Protein AF-0000000071589002 (afdb_homodimer)

Foldseek 3Di:
DVVQCVVQVVLVHDDDPVLSVLLVVLPDPVQQWHFLVRSVVVCVVVPHDDDSVNSVVSQVSCCVSQQWPWDQDPPRTIIIHGRDPDDWAWEAAPLQGDIDTDDDVVVVVVVQVVCVVVPHGDDDDYDYHYDHQPVNCVNPDVCSPPD/DVVQCVVQVVLVHDDDPVLSVLLVVLPDPVQQWHALVRSVVVCVVVPHDDDSVNSVVSQVSCCVSQQWPWDQDPPRTIIIHGRDPDDWAWEAAPLQGDIDTDDDVVVVVVVQVVCVVVPHGDDDDYDYHYDHQPVNCVNPDVCSPPD

InterPro domains:
  IPR002481 Ferric-uptake regulator [PF01475] (10-130)
  IPR002481 Ferric-uptake regulator [PTHR33202] (2-139)
  IPR002481 Ferric-uptake regulator [cd07153] (18-133)
  IPR036388 Winged helix-like DNA-binding domain superfamily [G3DSA:1.10.10.10] (1-83)
  IPR036390 Winged helix DNA-binding domain superfamily [SSF46785] (5-133)
  IPR043135 Ferric-uptake regulator, C-terminal domain [G3DSA:3.30.1490.190] (85-137)

Sequence (294 aa):
MSDNNQALKKAGLKVTLPRLKILEVLQEPECQHISAEDLYKKLIDIGEEIGLATVYRVLNQFDDAGIVTRHHFEGGKSVFELATQHHHDHLVCLDCGKVIEFSDETIEQRQKQVAEKYNVRLTNHSLYLYGHCITGDCADNDDAHNAMSDNNQALKKAGLKVTLPRLKILEVLQEPECQHISAEDLYKKLIDIGEEIGLATVYRVLNQFDDAGIVTRHHFEGGKSVFELATQHHHDHLVCLDCGKVIEFSDETIEQRQKQVAEKYNVRLTNHSLYLYGHCITGDCADNDDAHNA

GO terms:
  GO:0045892 negative regulation of DNA-templated transcription (P, EXP)

pLDDT: mean 93.92, std 6.07, range [55.62, 98.56]

Organism: Aliivibrio fischeri (strain ATCC 700601 / ES114) (NCBI:txid312309)

Structure (mmCIF, N/CA/C/O backbone):
data_AF-0000000071589002-model_v1
#
loop_
_entity.id
_entity.type
_entity.pdbx_description
1 polymer 'Ferric uptake regulation protein'
#
loop_
_atom_site.group_PDB
_atom_site.id
_atom_site.type_symbol
_atom_site.label_atom_id
_atom_site.label_alt_id
_atom_site.label_comp_id
_atom_site.label_asym_id
_atom_site.label_entity_id
_atom_site.label_seq_id
_atom_site.pdbx_PDB_ins_code
_atom_site.Cartn_x
_atom_site.Cartn_y
_atom_site.Cartn_z
_atom_site.occupancy
_atom_site.B_iso_or_equiv
_atom_site.auth_seq_id
_atom_site.auth_comp_id
_atom_site.auth_asym_id
_atom_site.auth_atom_id
_atom_site.pdbx_PDB_model_num
ATOM 1 N N . MET A 1 1 ? 5.137 31.047 2.676 1 55.62 1 MET A N 1
ATOM 2 C CA . MET A 1 1 ? 5.25 31.203 1.229 1 55.62 1 MET A CA 1
ATOM 3 C C . MET A 1 1 ? 6.672 30.922 0.76 1 55.62 1 MET A C 1
ATOM 5 O O . MET A 1 1 ? 6.879 30.172 -0.187 1 55.62 1 MET A O 1
ATOM 9 N N . SER A 1 2 ? 7.641 31.516 1.375 1 64.44 2 SER A N 1
ATOM 10 C CA . SER A 1 2 ? 9.031 31.391 0.958 1 64.44 2 SER A CA 1
ATOM 11 C C . SER A 1 2 ? 9.516 29.953 1.062 1 64.44 2 SER A C 1
ATOM 13 O O . SER A 1 2 ? 10.164 29.438 0.144 1 64.44 2 SER A O 1
ATOM 15 N N . ASP A 1 3 ? 9.062 29.312 1.978 1 86.19 3 ASP A N 1
ATOM 16 C CA . ASP A 1 3 ? 9.516 27.953 2.234 1 86.19 3 ASP A CA 1
ATOM 17 C C . ASP A 1 3 ? 8.906 26.969 1.233 1 86.19 3 ASP A C 1
ATOM 19 O O . ASP A 1 3 ? 9.609 26.125 0.688 1 86.19 3 ASP A O 1
ATOM 23 N N . ASN A 1 4 ? 7.738 27.344 0.79 1 90.75 4 ASN A N 1
ATOM 24 C CA . ASN A 1 4 ? 7.102 26.453 -0.181 1 90.75 4 ASN A CA 1
ATOM 25 C C . ASN A 1 4 ? 7.703 26.625 -1.573 1 90.75 4 ASN A C 1
ATOM 27 O O . ASN A 1 4 ? 7.867 25.641 -2.305 1 90.75 4 ASN A O 1
ATOM 31 N N . ASN A 1 5 ? 8.047 27.906 -1.865 1 91 5 ASN A N 1
ATOM 32 C CA . ASN A 1 5 ? 8.727 28.156 -3.131 1 91 5 ASN A CA 1
ATOM 33 C C . ASN A 1 5 ? 10.039 27.391 -3.234 1 91 5 ASN A C 1
ATOM 35 O O . ASN A 1 5 ? 10.328 26.781 -4.27 1 91 5 ASN A O 1
ATOM 39 N N . GLN A 1 6 ? 10.703 27.484 -2.221 1 90.31 6 GLN A N 1
ATOM 40 C CA . GLN A 1 6 ? 12.008 26.812 -2.189 1 90.31 6 GLN A CA 1
ATOM 41 C C . GLN A 1 6 ? 11.844 25.312 -2.297 1 90.31 6 GLN A C 1
ATOM 43 O O . GLN A 1 6 ? 12.648 24.641 -2.959 1 90.31 6 GLN A O 1
ATOM 48 N N . ALA A 1 7 ? 10.867 24.828 -1.615 1 89.5 7 ALA A N 1
ATOM 49 C CA . ALA A 1 7 ? 10.609 23.391 -1.665 1 89.5 7 ALA A CA 1
ATOM 50 C C . ALA A 1 7 ? 10.32 22.938 -3.094 1 89.5 7 ALA A C 1
ATOM 52 O O . ALA A 1 7 ? 10.836 21.906 -3.537 1 89.5 7 ALA A O 1
ATOM 53 N N . LEU A 1 8 ? 9.547 23.656 -3.826 1 94.94 8 LEU A N 1
ATOM 54 C CA . LEU A 1 8 ? 9.195 23.328 -5.203 1 94.94 8 LEU A CA 1
ATOM 55 C C . LEU A 1 8 ? 10.414 23.422 -6.113 1 94.94 8 LEU A C 1
ATOM 57 O O . LEU A 1 8 ? 10.664 22.516 -6.914 1 94.94 8 LEU A O 1
ATOM 61 N N . LYS A 1 9 ? 11.203 24.438 -5.938 1 93.62 9 LYS A N 1
ATOM 62 C CA . LYS A 1 9 ? 12.398 24.625 -6.754 1 93.62 9 LYS A CA 1
ATOM 63 C C . LYS A 1 9 ? 13.414 23.531 -6.504 1 93.62 9 LYS A C 1
ATOM 65 O O . LYS A 1 9 ? 14 22.984 -7.445 1 93.62 9 LYS A O 1
ATOM 70 N N . LYS A 1 10 ? 13.562 23.188 -5.332 1 91.62 10 LYS A N 1
ATOM 71 C CA . LYS A 1 10 ? 14.508 22.141 -4.953 1 91.62 10 LYS A CA 1
ATOM 72 C C . LYS A 1 10 ? 14.102 20.797 -5.555 1 91.62 10 LYS A C 1
ATOM 74 O O . LYS A 1 10 ? 14.961 19.984 -5.891 1 91.62 10 LYS A O 1
ATOM 79 N N . ALA A 1 11 ? 12.844 20.688 -5.703 1 92.19 11 ALA A N 1
ATOM 80 C CA . ALA A 1 11 ? 12.328 19.422 -6.238 1 92.19 11 ALA A CA 1
ATOM 81 C C . ALA A 1 11 ? 12.273 19.453 -7.762 1 92.19 11 ALA A C 1
ATOM 83 O O . ALA A 1 11 ? 11.828 18.5 -8.398 1 92.19 11 ALA A O 1
ATOM 84 N N . GLY A 1 12 ? 12.664 20.578 -8.375 1 94.25 12 GLY A N 1
ATOM 85 C CA . GLY A 1 12 ? 12.688 20.703 -9.82 1 94.25 12 GLY A CA 1
ATOM 86 C C . GLY A 1 12 ? 11.32 20.984 -10.414 1 94.25 12 GLY A C 1
ATOM 87 O O . GLY A 1 12 ? 11.07 20.688 -11.586 1 94.25 12 GLY A O 1
ATOM 88 N N . LEU A 1 13 ? 10.438 21.531 -9.609 1 96.38 13 LEU A N 1
ATOM 89 C CA . LEU A 1 13 ? 9.094 21.828 -10.078 1 96.38 13 LEU A CA 1
ATOM 90 C C . LEU A 1 13 ? 8.906 23.328 -10.266 1 96.38 13 LEU A C 1
ATOM 92 O O . LEU A 1 13 ? 9.453 24.125 -9.508 1 96.38 13 LEU A O 1
ATOM 96 N N . LYS A 1 14 ? 8.117 23.703 -11.266 1 96.12 14 LYS A N 1
ATOM 97 C CA . LYS A 1 14 ? 7.754 25.094 -11.453 1 96.12 14 LYS A CA 1
ATOM 98 C C . LYS A 1 14 ? 6.859 25.594 -10.32 1 96.12 14 LYS A C 1
ATOM 100 O O . LYS A 1 14 ? 5.988 24.859 -9.844 1 96.12 14 LYS A O 1
ATOM 105 N N . VAL A 1 15 ? 7.145 26.828 -9.992 1 96.19 15 VAL A N 1
ATOM 106 C CA . VAL A 1 15 ? 6.289 27.453 -8.984 1 96.19 15 VAL A CA 1
ATOM 107 C C . VAL A 1 15 ? 5.012 27.969 -9.648 1 96.19 15 VAL A C 1
ATOM 109 O O . VAL A 1 15 ? 5.047 28.906 -10.445 1 96.19 15 VAL A O 1
ATOM 112 N N . THR A 1 16 ? 3.883 27.328 -9.375 1 95.88 16 THR A N 1
ATOM 113 C CA . THR A 1 16 ? 2.578 27.75 -9.867 1 95.88 16 THR A CA 1
ATOM 114 C C . THR A 1 16 ? 1.594 27.922 -8.719 1 95.88 16 THR A C 1
ATOM 116 O O . THR A 1 16 ? 1.836 27.438 -7.609 1 95.88 16 THR A O 1
ATOM 119 N N . LEU A 1 17 ? 0.624 28.594 -8.977 1 94.75 17 LEU A N 1
ATOM 120 C CA . LEU A 1 17 ? -0.363 28.875 -7.938 1 94.75 17 LEU A CA 1
ATOM 121 C C . LEU A 1 17 ? -0.981 27.578 -7.414 1 94.75 17 LEU A C 1
ATOM 123 O O . LEU A 1 17 ? -1.061 27.375 -6.199 1 94.75 17 LEU A O 1
ATOM 127 N N . PRO A 1 18 ? -1.419 26.672 -8.32 1 96.38 18 PRO A N 1
ATOM 128 C CA . PRO A 1 18 ? -1.99 25.422 -7.797 1 96.38 18 PRO A CA 1
ATOM 129 C C . PRO A 1 18 ? -1.016 24.656 -6.906 1 96.38 18 PRO A C 1
ATOM 131 O O . PRO A 1 18 ? -1.406 24.141 -5.855 1 96.38 18 PRO A O 1
ATOM 134 N N . ARG A 1 19 ? 0.22 24.594 -7.297 1 97.5 19 ARG A N 1
ATOM 135 C CA . ARG A 1 19 ? 1.223 23.875 -6.512 1 97.5 19 ARG A CA 1
ATOM 136 C C . ARG A 1 19 ? 1.408 24.531 -5.145 1 97.5 19 ARG A C 1
ATOM 138 O O . ARG A 1 19 ? 1.479 23.844 -4.125 1 97.5 19 ARG A O 1
ATOM 145 N N . LEU A 1 20 ? 1.451 25.812 -5.117 1 96.56 20 LEU A N 1
ATOM 146 C CA . LEU A 1 20 ? 1.645 26.531 -3.863 1 96.56 20 LEU A CA 1
ATOM 147 C C . LEU A 1 20 ? 0.448 26.344 -2.938 1 96.56 20 LEU A C 1
ATOM 149 O O . LEU A 1 20 ? 0.616 26.094 -1.741 1 96.56 20 LEU A O 1
ATOM 153 N N . LYS A 1 21 ? -0.705 26.438 -3.465 1 96.5 21 LYS A N 1
ATOM 154 C CA . LYS A 1 21 ? -1.919 26.312 -2.664 1 96.5 21 LYS A CA 1
ATOM 155 C C . LYS A 1 21 ? -2.062 24.891 -2.098 1 96.5 21 LYS A C 1
ATOM 157 O O . LYS A 1 21 ? -2.418 24.719 -0.929 1 96.5 21 LYS A O 1
ATOM 162 N N . ILE A 1 22 ? -1.783 23.969 -2.91 1 97.25 22 ILE A N 1
ATOM 163 C CA . ILE A 1 22 ? -1.883 22.578 -2.48 1 97.25 22 ILE A CA 1
ATOM 164 C C . ILE A 1 22 ? -0.866 22.297 -1.374 1 97.25 22 ILE A C 1
ATOM 166 O O . ILE A 1 22 ? -1.198 21.703 -0.353 1 97.25 22 ILE A O 1
ATOM 170 N N . LEU A 1 23 ? 0.329 22.781 -1.572 1 96.19 23 LEU A N 1
ATOM 171 C CA . LEU A 1 23 ? 1.361 22.625 -0.554 1 96.19 23 LEU A CA 1
ATOM 172 C C . LEU A 1 23 ? 0.946 23.281 0.756 1 96.19 23 LEU A C 1
ATOM 174 O O . LEU A 1 23 ? 1.164 22.719 1.834 1 96.19 23 LEU A O 1
ATOM 178 N N . GLU A 1 24 ? 0.412 24.375 0.634 1 95.5 24 GLU A N 1
ATOM 179 C CA . GLU A 1 24 ? -0.049 25.109 1.809 1 95.5 24 GLU A CA 1
ATOM 180 C C . GLU A 1 24 ? -1.097 24.312 2.582 1 95.5 24 GLU A C 1
ATOM 182 O O . GLU A 1 24 ? -1.006 24.188 3.805 1 95.5 24 GLU A O 1
ATOM 187 N N . VAL A 1 25 ? -2.082 23.781 1.896 1 96.19 25 VAL A N 1
ATOM 188 C CA . VAL A 1 25 ? -3.152 23.016 2.537 1 96.19 25 VAL A CA 1
ATOM 189 C C . VAL A 1 25 ? -2.578 21.766 3.184 1 96.19 25 VAL A C 1
ATOM 191 O O . VAL A 1 25 ? -2.971 21.391 4.293 1 96.19 25 VAL A O 1
ATOM 194 N N . LEU A 1 26 ? -1.618 21.141 2.5 1 95.88 26 LEU A N 1
ATOM 195 C CA . LEU A 1 26 ? -1.017 19.906 2.994 1 95.88 26 LEU A CA 1
ATOM 196 C C . LEU A 1 26 ? -0.27 20.141 4.301 1 95.88 26 LEU A C 1
ATOM 198 O O . LEU A 1 26 ? 0.01 19.203 5.047 1 95.88 26 LEU A O 1
ATOM 202 N N . GLN A 1 27 ? 0.083 21.328 4.605 1 94.69 27 GLN A N 1
ATOM 203 C CA . GLN A 1 27 ? 0.849 21.656 5.801 1 94.69 27 GLN A CA 1
ATOM 204 C C . GLN A 1 27 ? -0.072 21.891 6.996 1 94.69 27 GLN A C 1
ATOM 206 O O . GLN A 1 27 ? 0.39 21.969 8.133 1 94.69 27 GLN A O 1
ATOM 211 N N . GLU A 1 28 ? -1.322 21.922 6.75 1 94.25 28 GLU A N 1
ATOM 212 C CA . GLU A 1 28 ? -2.275 22.078 7.844 1 94.25 28 GLU A CA 1
ATOM 213 C C . GLU A 1 28 ? -2.326 20.812 8.711 1 94.25 28 GLU A C 1
ATOM 215 O O . GLU A 1 28 ? -2.289 19.703 8.195 1 94.25 28 GLU A O 1
ATOM 220 N N . PRO A 1 29 ? -2.486 20.984 10.008 1 90.69 29 PRO A N 1
ATOM 221 C CA . PRO A 1 29 ? -2.471 19.844 10.922 1 90.69 29 PRO A CA 1
ATOM 222 C C . PRO A 1 29 ? -3.594 18.859 10.641 1 90.69 29 PRO A C 1
ATOM 224 O O . PRO A 1 29 ? -3.416 17.641 10.828 1 90.69 29 PRO A O 1
ATOM 227 N N . GLU A 1 30 ? -4.691 19.312 10.172 1 90.62 30 GLU A N 1
ATOM 228 C CA . GLU A 1 30 ? -5.84 18.438 9.945 1 90.62 30 GLU A CA 1
ATOM 229 C C . GLU A 1 30 ? -5.742 17.75 8.586 1 90.62 30 GLU A C 1
ATOM 231 O O . GLU A 1 30 ? -6.578 16.906 8.258 1 90.62 30 GLU A O 1
ATOM 236 N N . CYS A 1 31 ? -4.695 18.062 7.812 1 93.06 31 CYS A N 1
ATOM 237 C CA . CYS A 1 31 ? -4.566 17.531 6.461 1 93.06 31 CYS A CA 1
ATOM 238 C C . CYS A 1 31 ? -3.312 16.672 6.336 1 93.06 31 CYS A C 1
ATOM 240 O O . CYS A 1 31 ? -2.707 16.609 5.262 1 93.06 31 CYS A O 1
ATOM 242 N N . GLN A 1 32 ? -2.895 16.062 7.426 1 91.75 32 GLN A N 1
ATOM 243 C CA . GLN A 1 32 ? -1.677 15.258 7.445 1 91.75 32 GLN A CA 1
ATOM 244 C C . GLN A 1 32 ? -1.803 14.047 6.527 1 91.75 32 GLN A C 1
ATOM 246 O O . GLN A 1 32 ? -0.834 13.656 5.875 1 91.75 32 GLN A O 1
ATOM 251 N N . HIS A 1 33 ? -2.979 13.422 6.539 1 94.44 33 HIS A N 1
ATOM 252 C CA . HIS A 1 33 ? -3.344 12.328 5.648 1 94.44 33 HIS A CA 1
ATOM 253 C C . HIS A 1 33 ? -4.625 12.641 4.883 1 94.44 33 HIS A C 1
ATOM 255 O O . HIS A 1 33 ? -5.727 12.398 5.383 1 94.44 33 HIS A O 1
ATOM 261 N N . ILE A 1 34 ? -4.41 13.109 3.662 1 95.12 34 ILE A N 1
ATOM 262 C CA . ILE A 1 34 ? -5.598 13.609 2.977 1 95.12 34 ILE A CA 1
ATOM 263 C C . ILE A 1 34 ? -5.684 13 1.58 1 95.12 34 ILE A C 1
ATOM 265 O O . ILE A 1 34 ? -4.664 12.836 0.904 1 95.12 34 ILE A O 1
ATOM 269 N N . SER A 1 35 ? -6.918 12.656 1.168 1 95.5 35 SER A N 1
ATOM 270 C CA . SER A 1 35 ? -7.141 12.164 -0.189 1 95.5 35 SER A CA 1
ATOM 271 C C . SER A 1 35 ? -7.203 13.32 -1.188 1 95.5 35 SER A C 1
ATOM 273 O O . SER A 1 35 ? -7.406 14.469 -0.803 1 95.5 35 SER A O 1
ATOM 275 N N . ALA A 1 36 ? -7.023 12.969 -2.432 1 97.06 36 ALA A N 1
ATOM 276 C CA . ALA A 1 36 ? -7.156 13.977 -3.477 1 97.06 36 ALA A CA 1
ATOM 277 C C . ALA A 1 36 ? -8.547 14.602 -3.459 1 97.06 36 ALA A C 1
ATOM 279 O O . ALA A 1 36 ? -8.688 15.82 -3.596 1 97.06 36 ALA A O 1
ATOM 280 N N . GLU A 1 37 ? -9.492 13.766 -3.236 1 96.56 37 GLU A N 1
ATOM 281 C CA . GLU A 1 37 ? -10.875 14.234 -3.213 1 96.56 37 GLU A CA 1
ATOM 282 C C . GLU A 1 37 ? -11.109 15.188 -2.045 1 96.56 37 GLU A C 1
ATOM 284 O O . GLU A 1 37 ? -11.727 16.25 -2.215 1 96.56 37 GLU A O 1
ATOM 289 N N . ASP A 1 38 ? -10.664 14.852 -0.909 1 96.06 38 ASP A N 1
ATOM 290 C CA . ASP A 1 38 ? -10.836 15.703 0.268 1 96.06 38 ASP A CA 1
ATOM 291 C C . ASP A 1 38 ? -10.039 17 0.137 1 96.06 38 ASP A C 1
ATOM 293 O O . ASP A 1 38 ? -10.484 18.062 0.577 1 96.06 38 ASP A O 1
ATOM 297 N N . LEU A 1 39 ? -8.859 16.844 -0.442 1 97.69 39 LEU A N 1
ATOM 298 C CA . LEU A 1 39 ? -8.055 18.031 -0.698 1 97.69 39 LEU A CA 1
ATOM 299 C C . LEU A 1 39 ? -8.789 19 -1.634 1 97.69 39 LEU A C 1
ATOM 301 O O . LEU A 1 39 ? -8.82 20.203 -1.39 1 97.69 39 LEU A O 1
ATOM 305 N N . TYR A 1 40 ? -9.383 18.391 -2.625 1 98.12 40 TYR A N 1
ATOM 306 C CA . TYR A 1 40 ? -10.164 19.188 -3.57 1 98.12 40 TYR A CA 1
ATOM 307 C C . TYR A 1 40 ? -11.289 19.938 -2.861 1 98.12 40 TYR A C 1
ATOM 309 O O . TYR A 1 40 ? -11.469 21.125 -3.068 1 98.12 40 TYR A O 1
ATOM 317 N N . LYS A 1 41 ? -11.984 19.297 -2.08 1 97.44 41 LYS A N 1
ATOM 318 C CA . LYS A 1 41 ? -13.07 19.906 -1.318 1 97.44 41 LYS A CA 1
ATOM 319 C C . LYS A 1 41 ? -12.555 21.047 -0.444 1 97.44 41 LYS A C 1
ATOM 321 O O . LYS A 1 41 ? -13.164 22.109 -0.38 1 97.44 41 LYS A O 1
ATOM 326 N N . LYS A 1 42 ? -11.461 20.75 0.221 1 97.06 42 LYS A N 1
ATOM 327 C CA . LYS A 1 42 ? -10.867 21.781 1.072 1 97.06 42 LYS A CA 1
ATOM 328 C C . LYS A 1 42 ? -10.5 23.016 0.263 1 97.06 42 LYS A C 1
ATOM 330 O O . LYS A 1 42 ? -10.727 24.141 0.708 1 97.06 42 LYS A O 1
ATOM 335 N N . LEU A 1 43 ? -9.945 22.812 -0.876 1 97.44 43 LEU A N 1
ATOM 336 C CA . LEU A 1 43 ? -9.555 23.922 -1.747 1 97.44 43 LEU A CA 1
ATOM 337 C C . LEU A 1 43 ? -10.766 24.719 -2.186 1 97.44 43 LEU A C 1
ATOM 339 O O . LEU A 1 43 ? -10.719 25.953 -2.229 1 97.44 43 LEU A O 1
ATOM 343 N N . ILE A 1 44 ? -11.859 24.031 -2.504 1 96.44 44 ILE A N 1
ATOM 344 C CA . ILE A 1 44 ? -13.102 24.703 -2.865 1 96.44 44 ILE A CA 1
ATOM 345 C C . ILE A 1 44 ? -13.594 25.547 -1.688 1 96.44 44 ILE A C 1
ATOM 347 O O . ILE A 1 44 ? -13.984 26.703 -1.863 1 96.44 44 ILE A O 1
ATOM 351 N N . ASP A 1 45 ? -13.586 24.984 -0.577 1 96.38 45 ASP A N 1
ATOM 352 C CA . ASP A 1 45 ? -14.109 25.625 0.626 1 96.38 45 ASP A CA 1
ATOM 353 C C . ASP A 1 45 ? -13.367 26.922 0.923 1 96.38 45 ASP A C 1
ATOM 355 O O . ASP A 1 45 ? -13.953 27.875 1.459 1 96.38 45 ASP A O 1
ATOM 359 N N . ILE A 1 46 ? -12.164 27 0.558 1 94.69 46 ILE A N 1
ATOM 360 C CA . ILE A 1 46 ? -11.391 28.188 0.89 1 94.69 46 ILE A CA 1
ATOM 361 C C . ILE A 1 46 ? -11.359 29.141 -0.312 1 94.69 46 ILE A C 1
ATOM 363 O O . ILE A 1 46 ? -10.57 30.078 -0.346 1 94.69 46 ILE A O 1
ATOM 367 N N . GLY A 1 47 ? -12.07 28.75 -1.377 1 95 47 GLY A N 1
ATOM 368 C CA . GLY A 1 47 ? -12.312 29.688 -2.463 1 95 47 GLY A CA 1
ATOM 369 C C . GLY A 1 47 ? -11.336 29.531 -3.613 1 95 47 GLY A C 1
ATOM 370 O O . GLY A 1 47 ? -11.203 30.438 -4.445 1 95 47 GLY A O 1
ATOM 371 N N . GLU A 1 48 ? -10.625 28.375 -3.66 1 94.56 48 GLU A N 1
ATOM 372 C CA . GLU A 1 48 ? -9.695 28.141 -4.762 1 94.56 48 GLU A CA 1
ATOM 373 C C . GLU A 1 48 ? -10.391 27.484 -5.945 1 94.56 48 GLU A C 1
ATOM 375 O O . GLU A 1 48 ? -11.234 26.609 -5.762 1 94.56 48 GLU A O 1
ATOM 380 N N . GLU A 1 49 ? -10.07 27.922 -7.152 1 93.31 49 GLU A N 1
ATOM 381 C CA . GLU A 1 49 ? -10.68 27.406 -8.375 1 93.31 49 GLU A CA 1
ATOM 382 C C . GLU A 1 49 ? -9.766 26.391 -9.055 1 93.31 49 GLU A C 1
ATOM 384 O O . GLU A 1 49 ? -9.352 26.578 -10.195 1 93.31 49 GLU A O 1
ATOM 389 N N . ILE A 1 50 ? -9.367 25.469 -8.398 1 95.19 50 ILE A N 1
ATOM 390 C CA . ILE A 1 50 ? -8.523 24.406 -8.922 1 95.19 50 ILE A CA 1
ATOM 391 C C . ILE A 1 50 ? -9.359 23.141 -9.164 1 95.19 50 ILE A C 1
ATOM 393 O O . ILE A 1 50 ? -10.055 22.672 -8.266 1 95.19 50 ILE A O 1
ATOM 397 N N . GLY A 1 51 ? -9.406 22.641 -10.352 1 96.19 51 GLY A N 1
ATOM 398 C CA . GLY A 1 51 ? -10.172 21.453 -10.68 1 96.19 51 GLY A CA 1
ATOM 399 C C . GLY A 1 51 ? -9.594 20.188 -10.102 1 96.19 51 GLY A C 1
ATOM 400 O O . GLY A 1 51 ? -8.406 20.141 -9.75 1 96.19 51 GLY A O 1
ATOM 401 N N . LEU A 1 52 ? -10.43 19.219 -10.062 1 97.62 52 LEU A N 1
ATOM 402 C CA . LEU A 1 52 ? -10.031 17.938 -9.484 1 97.62 52 LEU A CA 1
ATOM 403 C C . LEU A 1 52 ? -8.914 17.297 -10.297 1 97.62 52 LEU A C 1
ATOM 405 O O . LEU A 1 52 ? -7.977 16.734 -9.734 1 97.62 52 LEU A O 1
ATOM 409 N N . ALA A 1 53 ? -8.93 17.375 -11.555 1 97.12 53 ALA A N 1
ATOM 410 C CA . ALA A 1 53 ? -7.891 16.797 -12.414 1 97.12 53 ALA A CA 1
ATOM 411 C C . ALA A 1 53 ? -6.527 17.422 -12.109 1 97.12 53 ALA A C 1
ATOM 413 O O . ALA A 1 53 ? -5.512 16.719 -12.086 1 97.12 53 ALA A O 1
ATOM 414 N N . THR A 1 54 ? -6.535 18.719 -11.922 1 97.62 54 THR A N 1
ATOM 415 C CA . THR A 1 54 ? -5.301 19.422 -11.578 1 97.62 54 THR A CA 1
ATOM 416 C C . THR A 1 54 ? -4.781 18.969 -10.219 1 97.62 54 THR A C 1
ATOM 418 O O . THR A 1 54 ? -3.58 18.734 -10.047 1 97.62 54 THR A O 1
ATOM 421 N N . VAL A 1 55 ? -5.656 18.75 -9.281 1 98.25 55 VAL A N 1
ATOM 422 C CA . VAL A 1 55 ? -5.281 18.281 -7.953 1 98.25 55 VAL A CA 1
ATOM 423 C C . VAL A 1 55 ? -4.57 16.938 -8.062 1 98.25 55 VAL A C 1
ATOM 425 O O . VAL A 1 55 ? -3.486 16.75 -7.504 1 98.25 55 VAL A O 1
ATOM 428 N N . TYR A 1 56 ? -5.137 16.062 -8.812 1 97.62 56 TYR A N 1
ATOM 429 C CA . TYR A 1 56 ? -4.535 14.75 -9.008 1 97.62 56 TYR A CA 1
ATOM 430 C C . TYR A 1 56 ? -3.158 14.867 -9.648 1 97.62 56 TYR A C 1
ATOM 432 O O . TYR A 1 56 ? -2.203 14.227 -9.203 1 97.62 56 TYR A O 1
ATOM 440 N N . ARG A 1 57 ? -3.045 15.633 -10.602 1 97.06 57 ARG A N 1
ATOM 441 C CA . ARG A 1 57 ? -1.796 15.781 -11.336 1 97.06 57 ARG A CA 1
ATOM 442 C C . ARG A 1 57 ? -0.7 16.359 -10.445 1 97.06 57 ARG A C 1
ATOM 444 O O . ARG A 1 57 ? 0.431 15.867 -10.453 1 97.06 57 ARG A O 1
ATOM 451 N N . VAL A 1 58 ? -1.055 17.375 -9.75 1 97.94 58 VAL A N 1
ATOM 452 C CA . VAL A 1 58 ? -0.08 18.031 -8.875 1 97.94 58 VAL A CA 1
ATOM 453 C C . VAL A 1 58 ? 0.379 17.047 -7.801 1 97.94 58 VAL A C 1
ATOM 455 O O . VAL A 1 58 ? 1.578 16.906 -7.543 1 97.94 58 VAL A O 1
ATOM 458 N N . LEU A 1 59 ? -0.592 16.359 -7.246 1 97.56 59 LEU A N 1
ATOM 459 C CA . LEU A 1 59 ? -0.246 15.406 -6.207 1 97.56 59 LEU A CA 1
ATOM 460 C C . LEU A 1 59 ? 0.653 14.305 -6.758 1 97.56 59 LEU A C 1
ATOM 462 O O . LEU A 1 59 ? 1.597 13.875 -6.09 1 97.56 59 LEU A O 1
ATOM 466 N N . ASN A 1 60 ? 0.375 13.883 -7.891 1 95.75 60 ASN A N 1
ATOM 467 C CA . ASN A 1 60 ? 1.229 12.883 -8.516 1 95.75 60 ASN A CA 1
ATOM 468 C C . ASN A 1 60 ? 2.641 13.414 -8.75 1 95.75 60 ASN A C 1
ATOM 470 O O . ASN A 1 60 ? 3.621 12.711 -8.508 1 95.75 60 ASN A O 1
ATOM 474 N N . GLN A 1 61 ? 2.732 14.594 -9.18 1 96.75 61 GLN A N 1
ATOM 475 C CA . GLN A 1 61 ? 4.031 15.227 -9.391 1 96.75 61 GLN A CA 1
ATOM 476 C C . GLN A 1 61 ? 4.785 15.383 -8.07 1 96.75 61 GLN A C 1
ATOM 478 O O . GLN A 1 61 ? 5.996 15.156 -8.016 1 96.75 61 GLN A O 1
ATOM 483 N N . PHE A 1 62 ? 4.051 15.836 -7.031 1 96.81 62 PHE A N 1
ATOM 484 C CA . PHE A 1 62 ? 4.652 15.961 -5.707 1 96.81 62 PHE A CA 1
ATOM 485 C C . PHE A 1 62 ? 5.18 14.617 -5.223 1 96.81 62 PHE A C 1
ATOM 487 O O . PHE A 1 62 ? 6.258 14.539 -4.633 1 96.81 62 PHE A O 1
ATOM 494 N N . ASP A 1 63 ? 4.395 13.609 -5.453 1 95.19 63 ASP A N 1
ATOM 495 C CA . ASP A 1 63 ? 4.793 12.258 -5.062 1 95.19 63 ASP A CA 1
ATOM 496 C C . ASP A 1 63 ? 6.062 11.828 -5.793 1 95.19 63 ASP A C 1
ATOM 498 O O . ASP A 1 63 ? 7.023 11.375 -5.164 1 95.19 63 ASP A O 1
ATOM 502 N N . ASP A 1 64 ? 6.102 12.023 -7.039 1 92.94 64 ASP A N 1
ATOM 503 C CA . ASP A 1 64 ? 7.254 11.672 -7.863 1 92.94 64 ASP A CA 1
ATOM 504 C C . ASP A 1 64 ? 8.508 12.422 -7.398 1 92.94 64 ASP A C 1
ATOM 506 O O . ASP A 1 64 ? 9.609 11.883 -7.457 1 92.94 64 ASP A O 1
ATOM 510 N N . ALA A 1 65 ? 8.32 13.625 -6.926 1 94.12 65 ALA A N 1
ATOM 511 C CA . ALA A 1 65 ? 9.43 14.5 -6.555 1 94.12 65 ALA A CA 1
ATOM 512 C C . ALA A 1 65 ? 9.844 14.266 -5.105 1 94.12 65 ALA A C 1
ATOM 514 O O . ALA A 1 65 ? 10.82 14.859 -4.629 1 94.12 65 ALA A O 1
ATOM 515 N N . GLY A 1 66 ? 9.047 13.516 -4.383 1 92.19 66 GLY A N 1
ATOM 516 C CA . GLY A 1 66 ? 9.383 13.203 -3.004 1 92.19 66 GLY A CA 1
ATOM 517 C C . GLY A 1 66 ? 8.922 14.266 -2.021 1 92.19 66 GLY A C 1
ATOM 518 O O . GLY A 1 66 ? 9.414 14.328 -0.892 1 92.19 66 GLY A O 1
ATOM 519 N N . ILE A 1 67 ? 8.086 15.133 -2.457 1 94.06 67 ILE A N 1
ATOM 520 C CA . ILE A 1 67 ? 7.535 16.156 -1.58 1 94.06 67 ILE A CA 1
ATOM 521 C C . ILE A 1 67 ? 6.465 15.547 -0.675 1 94.06 67 ILE A C 1
ATOM 523 O O . ILE A 1 67 ? 6.371 15.898 0.504 1 94.06 67 ILE A O 1
ATOM 527 N N . VAL A 1 68 ? 5.688 14.648 -1.291 1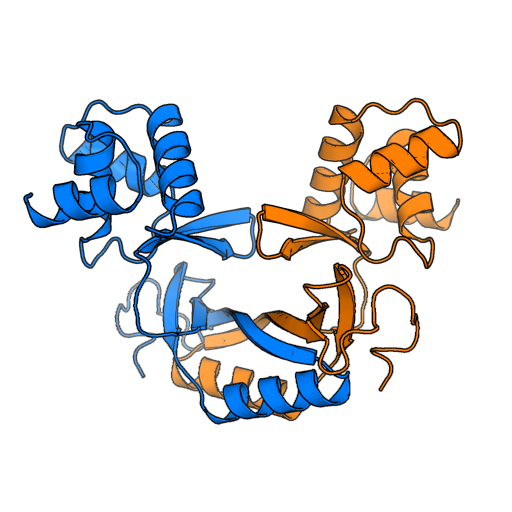 95.5 68 VAL A N 1
ATOM 528 C CA . VAL A 1 68 ? 4.699 13.906 -0.516 1 95.5 68 VAL A CA 1
ATOM 529 C C . VAL A 1 68 ? 4.891 12.406 -0.728 1 95.5 68 VAL A C 1
ATOM 531 O O . VAL A 1 68 ? 5.602 11.984 -1.645 1 95.5 68 VAL A O 1
ATOM 534 N N . THR A 1 69 ? 4.379 11.656 0.169 1 93.44 69 THR A N 1
ATOM 535 C CA . THR A 1 69 ? 4.297 10.211 0.027 1 93.44 69 THR A CA 1
ATOM 536 C C . THR A 1 69 ? 2.844 9.758 -0.126 1 93.44 69 THR A C 1
ATOM 538 O O . THR A 1 69 ? 1.971 10.203 0.625 1 93.44 69 THR A O 1
ATOM 541 N N . ARG A 1 70 ? 2.668 9 -1.133 1 93.12 70 ARG A N 1
ATOM 542 C CA . ARG A 1 70 ? 1.341 8.438 -1.356 1 93.12 70 ARG A CA 1
ATOM 543 C C . ARG A 1 70 ? 1.178 7.109 -0.622 1 93.12 70 ARG A C 1
ATOM 545 O O . ARG A 1 70 ? 2.037 6.23 -0.72 1 93.12 70 ARG A O 1
ATOM 552 N N . HIS A 1 71 ? 0.155 6.945 0.13 1 93.06 71 HIS A N 1
ATOM 553 C CA . HIS A 1 71 ? -0.194 5.695 0.794 1 93.06 71 HIS A CA 1
ATOM 554 C C . HIS A 1 71 ? -1.461 5.09 0.199 1 93.06 71 HIS A C 1
ATOM 556 O O . HIS A 1 71 ? -2.469 5.781 0.042 1 93.06 71 HIS A O 1
ATOM 562 N N . HIS A 1 72 ? -1.33 3.846 -0.14 1 90.38 72 HIS A N 1
ATOM 563 C CA . HIS A 1 72 ? -2.5 3.131 -0.638 1 90.38 72 HIS A CA 1
ATOM 564 C C . HIS A 1 72 ? -3.125 2.27 0.455 1 90.38 72 HIS A C 1
ATOM 566 O O . HIS A 1 72 ? -2.676 1.149 0.702 1 90.38 72 HIS A O 1
ATOM 572 N N . PHE A 1 73 ? -4.129 2.793 1.035 1 88.62 73 PHE A N 1
ATOM 573 C CA . PHE A 1 73 ? -4.812 2.049 2.086 1 88.62 73 PHE A CA 1
ATOM 574 C C . PHE A 1 73 ? -5.812 1.064 1.49 1 88.62 73 PHE A C 1
ATOM 576 O O . PHE A 1 73 ? -6.18 1.176 0.317 1 88.62 73 PHE A O 1
ATOM 583 N N . GLU A 1 74 ? -6.172 0.133 2.324 1 80.5 74 GLU A N 1
ATOM 584 C CA . GLU A 1 74 ? -7.156 -0.854 1.884 1 80.5 74 GLU A CA 1
ATOM 585 C C . GLU A 1 74 ? -8.477 -0.188 1.506 1 80.5 74 GLU A C 1
ATOM 587 O O . GLU A 1 74 ? -8.828 0.855 2.057 1 80.5 74 GLU A O 1
ATOM 592 N N . GLY A 1 75 ? -9.109 -0.767 0.504 1 75.31 75 GLY A N 1
ATOM 593 C CA . GLY A 1 75 ? -10.383 -0.216 0.071 1 75.31 75 GLY A CA 1
ATOM 594 C C . GLY A 1 75 ? -10.242 0.789 -1.058 1 75.31 75 GLY A C 1
ATOM 595 O O . GLY A 1 75 ? -11.188 1.523 -1.358 1 75.31 75 GLY A O 1
ATOM 596 N N . GLY A 1 76 ? -9.039 0.892 -1.526 1 74.12 76 GLY A N 1
ATOM 597 C CA . GLY A 1 76 ? -8.828 1.678 -2.732 1 74.12 76 GLY A CA 1
ATOM 598 C C . GLY A 1 76 ? -8.617 3.152 -2.453 1 74.12 76 GLY A C 1
ATOM 599 O O . GLY A 1 76 ? -8.625 3.973 -3.373 1 74.12 76 GLY A O 1
ATOM 600 N N . LYS A 1 77 ? -8.484 3.459 -1.256 1 81.75 77 LYS A N 1
ATOM 601 C CA . LYS A 1 77 ? -8.281 4.859 -0.91 1 81.75 77 LYS A CA 1
ATOM 602 C C . LYS A 1 77 ? -6.793 5.203 -0.872 1 81.75 77 LYS A C 1
ATOM 604 O O . LYS A 1 77 ? -5.988 4.449 -0.316 1 81.75 77 LYS A O 1
ATOM 609 N N . SER A 1 78 ? -6.492 6.227 -1.675 1 91.62 78 SER A N 1
ATOM 610 C CA . SER A 1 78 ? -5.137 6.762 -1.603 1 91.62 78 SER A CA 1
ATOM 611 C C . SER A 1 78 ? -5.098 8.062 -0.802 1 91.62 78 SER A C 1
ATOM 613 O O . SER A 1 78 ? -5.969 8.914 -0.957 1 91.62 78 SER A O 1
ATOM 615 N N . VAL A 1 79 ? -4.148 8.102 0.108 1 94.19 79 VAL A N 1
ATOM 616 C CA . VAL A 1 79 ? -3.971 9.344 0.855 1 94.19 79 VAL A CA 1
ATOM 617 C C . VAL A 1 79 ? -2.533 9.836 0.708 1 94.19 79 VAL A C 1
ATOM 619 O O . VAL A 1 79 ? -1.63 9.047 0.404 1 94.19 79 VAL A O 1
ATOM 622 N N . PHE A 1 80 ? -2.365 11.133 0.892 1 95.94 80 PHE A N 1
ATOM 623 C CA . PHE A 1 80 ? -1.075 11.781 0.705 1 95.94 80 PHE A CA 1
ATOM 624 C C . PHE A 1 80 ? -0.615 12.453 1.994 1 95.94 80 PHE A C 1
ATOM 626 O O . PHE A 1 80 ? -1.427 13.016 2.732 1 95.94 80 PHE A O 1
ATOM 633 N N . GLU A 1 81 ? 0.61 12.328 2.225 1 94.75 81 GLU A N 1
ATOM 634 C CA . GLU A 1 81 ? 1.255 12.93 3.387 1 94.75 81 GLU A CA 1
ATOM 635 C C . GLU A 1 81 ? 2.566 13.609 3 1 94.75 81 GLU A C 1
ATOM 637 O O . GLU A 1 81 ? 3.332 13.078 2.195 1 94.75 81 GLU A O 1
ATOM 642 N N . LEU A 1 82 ? 2.766 14.812 3.646 1 94.31 82 LEU A N 1
ATOM 643 C CA . LEU A 1 82 ? 4.055 15.453 3.414 1 94.31 82 LEU A CA 1
ATOM 644 C C . LEU A 1 82 ? 5.199 14.547 3.857 1 94.31 82 LEU A C 1
ATOM 646 O O . LEU A 1 82 ? 5.121 13.906 4.91 1 94.31 82 LEU A O 1
ATOM 650 N N . ALA A 1 83 ? 6.211 14.539 2.99 1 90 83 ALA A N 1
ATOM 651 C CA . ALA A 1 83 ? 7.371 13.719 3.318 1 90 83 ALA A CA 1
ATOM 652 C C . ALA A 1 83 ? 8.109 14.266 4.535 1 90 83 ALA A C 1
ATOM 654 O O . ALA A 1 83 ? 8.32 15.477 4.645 1 90 83 ALA A O 1
ATOM 655 N N . THR A 1 84 ? 8.203 13.438 5.566 1 78.75 84 THR A N 1
ATOM 656 C CA . THR A 1 84 ? 8.875 13.875 6.785 1 78.75 84 THR A CA 1
ATOM 657 C C . THR A 1 84 ? 10.156 13.078 7.008 1 78.75 84 THR A C 1
ATOM 659 O O . THR A 1 84 ? 10.398 12.07 6.34 1 78.75 84 THR A O 1
ATOM 662 N N . GLN A 1 85 ? 10.945 13.648 7.938 1 72.69 85 GLN A N 1
ATOM 663 C CA . GLN A 1 85 ? 12.227 13.039 8.273 1 72.69 85 GLN A CA 1
ATOM 664 C C . GLN A 1 85 ? 12.047 11.836 9.188 1 72.69 85 GLN A C 1
ATOM 666 O O . GLN A 1 85 ? 12.867 10.914 9.172 1 72.69 85 GLN A O 1
ATOM 671 N N . HIS A 1 86 ? 10.914 11.898 9.906 1 86.38 86 HIS A N 1
ATOM 672 C CA . HIS A 1 86 ? 10.781 10.805 10.875 1 86.38 86 HIS A CA 1
ATOM 673 C C . HIS A 1 86 ? 9.914 9.688 10.312 1 86.38 86 HIS A C 1
ATOM 675 O O . HIS A 1 86 ? 8.805 9.938 9.836 1 86.38 86 HIS A O 1
ATOM 681 N N . HIS A 1 87 ? 10.5 8.547 10.344 1 90.25 87 HIS A N 1
ATOM 682 C CA . HIS A 1 87 ? 9.773 7.371 9.867 1 90.25 87 HIS A CA 1
ATOM 683 C C . HIS A 1 87 ? 8.703 6.949 10.867 1 90.25 87 HIS A C 1
ATOM 685 O O . HIS A 1 87 ? 8.93 6.98 12.078 1 90.25 87 HIS A O 1
ATOM 691 N N . HIS A 1 88 ? 7.543 6.656 10.414 1 95.62 88 HIS A N 1
ATOM 692 C CA . HIS A 1 88 ? 6.473 6.062 11.211 1 95.62 88 HIS A CA 1
ATOM 693 C C . HIS A 1 88 ? 5.602 5.145 10.359 1 95.62 88 HIS A C 1
ATOM 695 O O . HIS A 1 88 ? 5.66 5.195 9.125 1 95.62 88 HIS A O 1
ATOM 701 N N . ASP A 1 89 ? 4.918 4.27 11.102 1 97.12 89 ASP A N 1
ATOM 702 C CA . ASP A 1 89 ? 3.949 3.379 10.469 1 97.12 89 ASP A CA 1
ATOM 703 C C . ASP A 1 89 ? 2.518 3.828 10.75 1 97.12 89 ASP A C 1
ATOM 705 O O . ASP A 1 89 ? 2.301 4.797 11.484 1 97.12 89 ASP A O 1
ATOM 709 N N . HIS A 1 90 ? 1.569 3.148 10.07 1 97.06 90 HIS A N 1
ATOM 710 C CA . HIS A 1 90 ? 0.198 3.641 10.133 1 97.06 90 HIS A CA 1
ATOM 711 C C . HIS A 1 90 ? -0.752 2.562 10.641 1 97.06 90 HIS A C 1
ATOM 713 O O . HIS A 1 90 ? -0.677 1.409 10.211 1 97.06 90 HIS A O 1
ATOM 719 N N . LEU A 1 91 ? -1.609 2.924 11.586 1 97.88 91 LEU A N 1
ATOM 720 C CA . LEU A 1 91 ? -2.773 2.174 12.047 1 97.88 91 LEU A CA 1
ATOM 721 C C . LEU A 1 91 ? -4.066 2.906 11.695 1 97.88 91 LEU A C 1
ATOM 723 O O . LEU A 1 91 ? -4.219 4.09 12.008 1 97.88 91 LEU A O 1
ATOM 727 N N . VAL A 1 92 ? -4.953 2.182 11.039 1 96.5 92 VAL A N 1
ATOM 728 C CA . VAL A 1 92 ? -6.188 2.811 10.578 1 96.5 92 VAL A CA 1
ATOM 729 C C . VAL A 1 92 ? -7.383 2.18 11.289 1 96.5 92 VAL A C 1
ATOM 731 O O . VAL A 1 92 ? -7.574 0.961 11.234 1 96.5 92 VAL A O 1
ATOM 734 N N . CYS A 1 93 ? -8.195 2.959 11.859 1 96.75 93 CYS A N 1
ATOM 735 C CA . CYS A 1 93 ? -9.477 2.494 12.375 1 96.75 93 CYS A CA 1
ATOM 736 C C . CYS A 1 93 ? -10.523 2.438 11.266 1 96.75 93 CYS A C 1
ATOM 738 O O . CYS A 1 93 ? -10.867 3.465 10.68 1 96.75 93 CYS A O 1
ATOM 740 N N . LEU A 1 94 ? -11.109 1.367 11.102 1 94.69 94 LEU A N 1
ATOM 741 C CA . LEU A 1 94 ? -12.023 1.164 9.992 1 94.69 94 LEU A CA 1
ATOM 742 C C . LEU A 1 94 ? -13.422 1.675 10.336 1 94.69 94 LEU A C 1
ATOM 744 O O . LEU A 1 94 ? -14.266 1.826 9.445 1 94.69 94 LEU A O 1
ATOM 748 N N . ASP A 1 95 ? -13.633 1.985 11.523 1 95.12 95 ASP A N 1
ATOM 749 C CA . ASP A 1 95 ? -14.938 2.479 11.953 1 95.12 95 ASP A CA 1
ATOM 750 C C . ASP A 1 95 ? -15.047 3.986 11.742 1 95.12 95 ASP A C 1
ATOM 752 O O . ASP A 1 95 ? -16.078 4.477 11.273 1 95.12 95 ASP A O 1
ATOM 756 N N . CYS A 1 96 ? -14.062 4.727 12.055 1 93.62 96 CYS A N 1
ATOM 757 C CA . CYS A 1 96 ? -14.164 6.18 11.992 1 93.62 96 CYS A CA 1
ATOM 758 C C . CYS A 1 96 ? -13.211 6.75 10.953 1 93.62 96 CYS A C 1
ATOM 760 O O . CYS A 1 96 ? -13.305 7.926 10.594 1 93.62 96 CYS A O 1
ATOM 762 N N . GLY A 1 97 ? -12.211 5.945 10.531 1 90.88 97 GLY A N 1
ATOM 763 C CA . GLY A 1 97 ? -11.312 6.383 9.469 1 90.88 97 GLY A CA 1
ATOM 764 C C . GLY A 1 97 ? -10.062 7.066 9.984 1 90.88 97 GLY A C 1
ATOM 765 O O . GLY A 1 97 ? -9.188 7.445 9.203 1 90.88 97 GLY A O 1
ATOM 766 N N . LYS A 1 98 ? -9.891 7.145 11.266 1 92.88 98 LYS A N 1
ATOM 767 C CA . LYS A 1 98 ? -8.727 7.816 11.836 1 92.88 98 LYS A CA 1
ATOM 768 C C . LYS A 1 98 ? -7.441 7.055 11.523 1 92.88 98 LYS A C 1
ATOM 770 O O . LYS A 1 98 ? -7.402 5.824 11.609 1 92.88 98 LYS A O 1
ATOM 775 N N . VAL A 1 99 ? -6.445 7.816 11.133 1 94.12 99 VAL A N 1
ATOM 776 C CA . VAL A 1 99 ? -5.113 7.27 10.898 1 94.12 99 VAL A CA 1
ATOM 777 C C . VAL A 1 99 ? -4.203 7.602 12.078 1 94.12 99 VAL A C 1
ATOM 779 O O . VAL A 1 99 ? -3.996 8.773 12.398 1 94.12 99 VAL A O 1
ATOM 782 N N . ILE A 1 100 ? -3.664 6.609 12.711 1 95.38 100 ILE A N 1
ATOM 783 C CA . ILE A 1 100 ? -2.783 6.762 13.859 1 95.38 100 ILE A CA 1
ATOM 784 C C . ILE A 1 100 ? -1.346 6.438 13.453 1 95.38 100 ILE A C 1
ATOM 786 O O . ILE A 1 100 ? -1.085 5.398 12.844 1 95.38 100 ILE A O 1
ATOM 790 N N . GLU A 1 101 ? -0.431 7.32 13.852 1 95.38 101 GLU A N 1
ATOM 791 C CA . GLU A 1 101 ? 0.988 7.078 13.609 1 95.38 101 GLU A CA 1
ATOM 792 C C . GLU A 1 101 ? 1.636 6.355 14.781 1 95.38 101 GLU A C 1
ATOM 794 O O . GLU A 1 101 ? 1.329 6.645 15.945 1 95.38 101 GLU A O 1
ATOM 799 N N . PHE A 1 102 ? 2.482 5.402 14.438 1 97.06 102 PHE A N 1
ATOM 800 C CA . PHE A 1 102 ? 3.207 4.711 15.5 1 97.06 102 PHE A CA 1
ATOM 801 C C . PHE A 1 102 ? 4.578 4.258 15.008 1 97.06 102 PHE A C 1
ATOM 803 O O . PHE A 1 102 ? 4.848 4.27 13.805 1 97.06 102 PHE A O 1
ATOM 810 N N . SER A 1 103 ? 5.422 3.982 15.953 1 96.19 103 SER A N 1
ATOM 811 C CA . SER A 1 103 ? 6.707 3.328 15.719 1 96.19 103 SER A CA 1
ATOM 812 C C . SER A 1 103 ? 6.988 2.275 16.781 1 96.19 103 SER A C 1
ATOM 814 O O . SER A 1 103 ? 6.707 2.492 17.969 1 96.19 103 SER A O 1
ATOM 816 N N . ASP A 1 104 ? 7.438 1.121 16.328 1 97.75 104 ASP A N 1
ATOM 817 C CA . ASP A 1 104 ? 7.742 0.037 17.25 1 97.75 104 ASP A CA 1
ATOM 818 C C . ASP A 1 104 ? 9.125 -0.549 16.984 1 97.75 104 ASP A C 1
ATOM 820 O O . ASP A 1 104 ? 9.352 -1.167 15.938 1 97.75 104 ASP A O 1
ATOM 824 N N . GLU A 1 105 ? 9.945 -0.445 17.938 1 97.38 105 GLU A N 1
ATOM 825 C CA . GLU A 1 105 ? 11.344 -0.829 17.75 1 97.38 105 GLU A CA 1
ATOM 826 C C . GLU A 1 105 ? 11.477 -2.336 17.547 1 97.38 105 GLU A C 1
ATOM 828 O O . GLU A 1 105 ? 12.344 -2.795 16.797 1 97.38 105 GLU A O 1
ATOM 833 N N . THR A 1 106 ? 10.727 -3.059 18.234 1 98.25 106 THR A N 1
ATOM 834 C CA . THR A 1 106 ? 10.773 -4.508 18.078 1 98.25 106 THR A CA 1
ATOM 835 C C . THR A 1 106 ? 10.438 -4.914 16.656 1 98.25 106 THR A C 1
ATOM 837 O O . THR A 1 106 ? 11.117 -5.75 16.062 1 98.25 106 THR A O 1
ATOM 840 N N . ILE A 1 107 ? 9.422 -4.332 16.109 1 98.12 107 ILE A N 1
ATOM 841 C CA . ILE A 1 107 ? 9.031 -4.613 14.734 1 98.12 107 ILE A CA 1
ATOM 842 C C . ILE A 1 107 ? 10.156 -4.215 13.789 1 98.12 107 ILE A C 1
ATOM 844 O O . ILE A 1 107 ? 10.516 -4.977 12.883 1 98.12 107 ILE A O 1
ATOM 848 N N . GLU A 1 108 ? 10.727 -3.07 14.039 1 97.94 108 GLU A N 1
ATOM 849 C CA . GLU A 1 108 ? 11.812 -2.58 13.188 1 97.94 108 GLU A CA 1
ATOM 850 C C . GLU A 1 108 ? 12.984 -3.549 13.18 1 97.94 108 GLU A C 1
ATOM 852 O O . GLU A 1 108 ? 13.523 -3.875 12.117 1 97.94 108 GLU A O 1
ATOM 857 N N . GLN A 1 109 ? 13.297 -3.967 14.297 1 98.19 109 GLN A N 1
ATOM 858 C CA . GLN A 1 109 ? 14.43 -4.875 14.422 1 98.19 109 GLN A CA 1
ATOM 859 C C . GLN A 1 109 ? 14.148 -6.207 13.734 1 98.19 109 GLN A C 1
ATOM 861 O O . GLN A 1 109 ? 15.008 -6.746 13.031 1 98.19 109 GLN A O 1
ATOM 866 N N . ARG A 1 110 ? 12.992 -6.703 13.953 1 98.31 110 ARG A N 1
ATOM 867 C CA . ARG A 1 110 ? 12.617 -7.98 13.359 1 98.31 110 ARG A CA 1
ATOM 868 C C . ARG A 1 110 ? 12.594 -7.887 11.836 1 98.31 110 ARG A C 1
ATOM 870 O O . ARG A 1 110 ? 12.977 -8.836 11.148 1 98.31 110 ARG A O 1
ATOM 877 N N . GLN A 1 111 ? 12.133 -6.766 11.297 1 98.5 111 GLN A N 1
ATOM 878 C CA . GLN A 1 111 ? 12.117 -6.57 9.852 1 98.5 111 GLN A CA 1
ATOM 879 C C . GLN A 1 111 ? 13.523 -6.668 9.266 1 98.5 111 GLN A C 1
ATOM 881 O O . GLN A 1 111 ? 13.727 -7.289 8.227 1 98.5 111 GLN A O 1
ATOM 886 N N . LYS A 1 112 ? 14.43 -6.082 9.922 1 98.38 112 LYS A N 1
ATOM 887 C CA . LYS A 1 112 ? 15.82 -6.137 9.484 1 98.38 112 LYS A CA 1
ATOM 888 C C . LYS A 1 112 ? 16.344 -7.574 9.484 1 98.38 112 LYS A C 1
ATOM 890 O O . LYS A 1 112 ? 17 -8 8.531 1 98.38 112 LYS A O 1
ATOM 895 N N . GLN A 1 113 ? 16.016 -8.25 10.508 1 98.44 113 GLN A N 1
ATOM 896 C CA . GLN A 1 113 ? 16.469 -9.633 10.641 1 98.44 113 GLN A CA 1
ATOM 897 C C . GLN A 1 113 ? 15.859 -10.523 9.555 1 98.44 113 GLN A C 1
ATOM 899 O O . GLN A 1 113 ? 16.547 -11.367 8.984 1 98.44 113 GLN A O 1
ATOM 904 N N . VAL A 1 114 ? 14.641 -10.344 9.336 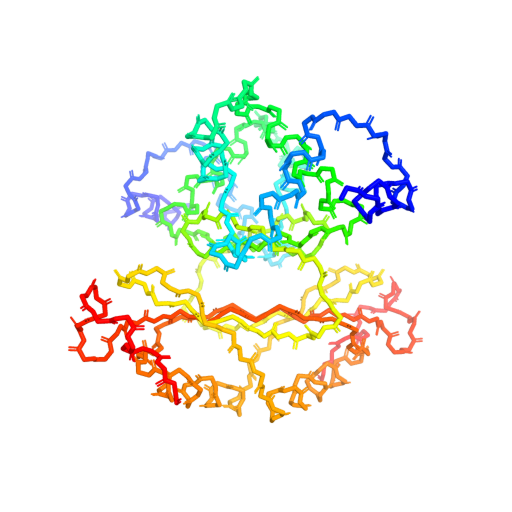1 98.19 114 VAL A N 1
ATOM 905 C CA . VAL A 1 114 ? 13.961 -11.109 8.297 1 98.19 114 VAL A CA 1
ATOM 906 C C . VAL A 1 114 ? 14.633 -10.852 6.945 1 98.19 114 VAL A C 1
ATOM 908 O O . VAL A 1 114 ? 14.93 -11.789 6.203 1 98.19 114 VAL A O 1
ATOM 911 N N . ALA A 1 115 ? 14.859 -9.57 6.594 1 98.56 115 ALA A N 1
ATOM 912 C CA . ALA A 1 115 ? 15.492 -9.219 5.324 1 98.56 115 ALA A CA 1
ATOM 913 C C . ALA A 1 115 ? 16.875 -9.867 5.195 1 98.56 115 ALA A C 1
ATOM 915 O O . ALA A 1 115 ? 17.203 -10.438 4.152 1 98.56 115 ALA A O 1
ATOM 916 N N . GLU A 1 116 ? 17.578 -9.836 6.25 1 98 116 GLU A N 1
ATOM 917 C CA . GLU A 1 116 ? 18.922 -10.383 6.246 1 98 116 GLU A CA 1
ATOM 918 C C . GLU A 1 116 ? 18.906 -11.891 6.004 1 98 116 GLU A C 1
ATOM 920 O O . GLU A 1 116 ? 19.797 -12.43 5.332 1 98 116 GLU A O 1
ATOM 925 N N . LYS A 1 117 ? 17.906 -12.539 6.543 1 97.88 117 LYS A N 1
ATOM 926 C CA . LYS A 1 117 ? 17.766 -13.977 6.363 1 97.88 117 LYS A CA 1
ATOM 927 C C . LYS A 1 117 ? 17.688 -14.344 4.883 1 97.88 117 LYS A C 1
ATOM 929 O O . LYS A 1 117 ? 18.094 -15.43 4.484 1 97.88 117 LYS A O 1
ATOM 934 N N . TYR A 1 118 ? 17.25 -13.438 4.062 1 97.62 118 TYR A N 1
ATOM 935 C CA . TYR A 1 118 ? 17.062 -13.711 2.639 1 97.62 118 TYR A CA 1
ATOM 936 C C . TYR A 1 118 ? 18.094 -12.969 1.804 1 97.62 118 TYR A C 1
ATOM 938 O O . TYR A 1 118 ? 17.906 -12.75 0.606 1 97.62 118 TYR A O 1
ATOM 946 N N . ASN A 1 119 ? 19.125 -12.492 2.486 1 97.88 119 ASN A N 1
ATOM 947 C CA . ASN A 1 119 ? 20.234 -11.836 1.809 1 97.88 119 ASN A CA 1
ATOM 948 C C . ASN A 1 119 ? 19.812 -10.508 1.194 1 97.88 119 ASN A C 1
ATOM 950 O O . ASN A 1 119 ? 20.188 -10.195 0.059 1 97.88 119 ASN A O 1
ATOM 954 N N . VAL A 1 120 ? 19.047 -9.812 1.906 1 98.12 120 VAL A N 1
ATOM 955 C CA . VAL A 1 120 ? 18.594 -8.484 1.493 1 98.12 120 VAL A CA 1
ATOM 956 C C . VAL A 1 120 ? 18.906 -7.473 2.594 1 98.12 120 VAL A C 1
ATOM 958 O O . VAL A 1 120 ? 18.562 -7.684 3.758 1 98.12 120 VAL A O 1
ATOM 961 N N . ARG A 1 121 ? 19.641 -6.426 2.301 1 98.44 121 ARG A N 1
ATOM 962 C CA . ARG A 1 121 ? 19.812 -5.289 3.201 1 98.44 121 ARG A CA 1
ATOM 963 C C . ARG A 1 121 ? 18.594 -4.359 3.131 1 98.44 121 ARG A C 1
ATOM 965 O O . ARG A 1 121 ? 18.375 -3.709 2.107 1 98.44 121 ARG A O 1
ATOM 972 N N . LEU A 1 122 ? 17.922 -4.305 4.215 1 98.25 122 LEU A N 1
ATOM 973 C CA . LEU A 1 122 ? 16.688 -3.527 4.27 1 98.25 122 LEU A CA 1
ATOM 974 C C . LEU A 1 122 ? 16.969 -2.039 4.102 1 98.25 122 LEU A C 1
ATOM 976 O O . LEU A 1 122 ? 17.875 -1.502 4.742 1 98.25 122 LEU A O 1
ATOM 980 N N . THR A 1 123 ? 16.234 -1.362 3.264 1 96.38 123 THR A N 1
ATOM 981 C CA . THR A 1 123 ? 16.422 0.071 3.072 1 96.38 123 THR A CA 1
ATOM 982 C C . THR A 1 123 ? 15.141 0.831 3.367 1 96.38 123 THR A C 1
ATOM 984 O O . THR A 1 123 ? 15.172 2.006 3.742 1 96.38 123 THR A O 1
ATOM 987 N N . ASN A 1 124 ? 13.992 0.256 3.15 1 94.38 124 ASN A N 1
ATOM 988 C CA . ASN A 1 124 ? 12.695 0.888 3.367 1 94.38 124 ASN A CA 1
ATOM 989 C C . ASN A 1 124 ? 11.609 -0.146 3.652 1 94.38 124 ASN A C 1
ATOM 991 O O . ASN A 1 124 ? 11.828 -1.346 3.475 1 94.38 124 ASN A O 1
ATOM 995 N N . HIS A 1 125 ? 10.477 0.315 4.172 1 96.56 125 HIS A N 1
ATOM 996 C CA . HIS A 1 125 ? 9.328 -0.564 4.355 1 96.56 125 HIS A CA 1
ATOM 997 C C . HIS A 1 125 ? 8.031 0.234 4.426 1 96.56 125 HIS A C 1
ATOM 999 O O . HIS A 1 125 ? 8.055 1.448 4.641 1 96.56 125 HIS A O 1
ATOM 1005 N N . SER A 1 126 ? 6.953 -0.428 4.23 1 95.12 126 SER A N 1
ATOM 1006 C CA . SER A 1 126 ? 5.605 0.074 4.461 1 95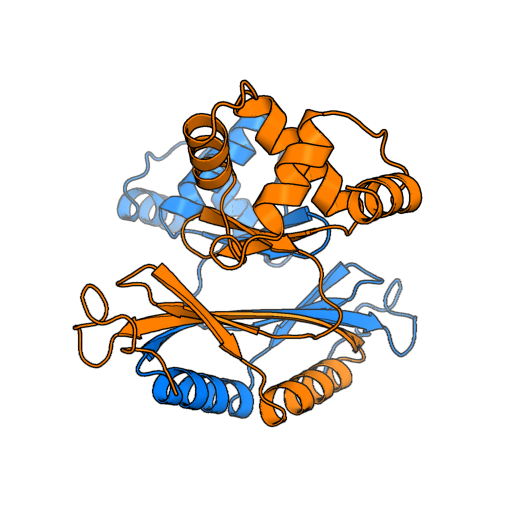.12 126 SER A CA 1
ATOM 1007 C C . SER A 1 126 ? 4.801 -0.881 5.34 1 95.12 126 SER A C 1
ATOM 1009 O O . SER A 1 126 ? 4.727 -2.078 5.059 1 95.12 126 SER A O 1
ATOM 1011 N N . LEU A 1 127 ? 4.281 -0.338 6.383 1 97.44 127 LEU A N 1
ATOM 1012 C CA . LEU A 1 127 ? 3.447 -1.128 7.285 1 97.44 127 LEU A CA 1
ATOM 1013 C C . LEU A 1 127 ? 2.129 -0.416 7.57 1 97.44 127 LEU A C 1
ATOM 1015 O O . LEU A 1 127 ? 2.123 0.706 8.086 1 97.44 127 LEU A O 1
ATOM 1019 N N . TYR A 1 128 ? 1.052 -1.09 7.211 1 96.94 128 TYR A N 1
ATOM 1020 C CA . TYR A 1 128 ? -0.297 -0.599 7.473 1 96.94 128 TYR A CA 1
ATOM 1021 C C . TYR A 1 128 ? -1.089 -1.599 8.305 1 96.94 128 TYR A C 1
ATOM 1023 O O . TYR A 1 128 ? -1.227 -2.764 7.926 1 96.94 128 TYR A O 1
ATOM 1031 N N . LEU A 1 129 ? -1.59 -1.13 9.406 1 98.06 129 LEU A N 1
ATOM 1032 C CA . LEU A 1 129 ? -2.465 -1.919 10.266 1 98.06 129 LEU A CA 1
ATOM 1033 C C . LEU A 1 129 ? -3.906 -1.433 10.164 1 98.06 129 LEU A C 1
ATOM 1035 O O . LEU A 1 129 ? -4.156 -0.227 10.109 1 98.06 129 LEU A O 1
ATOM 1039 N N . TYR A 1 130 ? -4.844 -2.414 10.164 1 97.38 130 TYR A N 1
ATOM 1040 C CA . TYR A 1 130 ? -6.262 -2.092 10.07 1 97.38 130 TYR A CA 1
ATOM 1041 C C . TYR A 1 130 ? -7.055 -2.822 11.148 1 97.38 130 TYR A C 1
ATOM 1043 O O . TYR A 1 130 ? -6.824 -4.004 11.406 1 97.38 130 TYR A O 1
ATOM 1051 N N . GLY A 1 131 ? -8.016 -2.105 11.703 1 97.44 131 GLY A N 1
ATOM 1052 C CA . GLY A 1 131 ? -8.875 -2.764 12.672 1 97.44 131 GLY A CA 1
ATOM 1053 C C . GLY A 1 131 ? -10.086 -1.938 13.055 1 97.44 131 GLY A C 1
ATOM 1054 O O . GLY A 1 131 ? -10.367 -0.911 12.43 1 97.44 131 GLY A O 1
ATOM 1055 N N . HIS A 1 132 ? -10.82 -2.49 14.039 1 97.75 132 HIS A N 1
ATOM 1056 C CA . HIS A 1 132 ? -12.047 -1.854 14.508 1 97.75 132 HIS A CA 1
ATOM 1057 C C . HIS A 1 132 ? -11.906 -1.364 15.945 1 97.75 132 HIS A C 1
ATOM 1059 O O . HIS A 1 132 ? -11.18 -1.968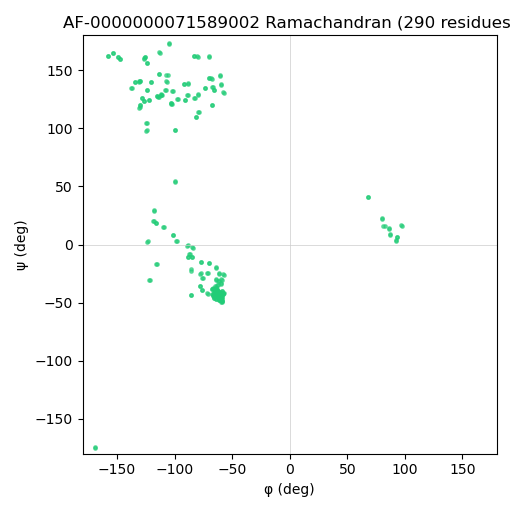 16.734 1 97.75 132 HIS A O 1
ATOM 1065 N N . CYS A 1 133 ? -12.578 -0.314 16.141 1 98 133 CYS A N 1
ATOM 1066 C CA . CYS A 1 133 ? -12.57 0.252 17.484 1 98 133 CYS A CA 1
ATOM 1067 C C . CYS A 1 133 ? -13.078 -0.76 18.5 1 98 133 CYS A C 1
ATOM 1069 O O . CYS A 1 133 ? -14.172 -1.299 18.359 1 98 133 CYS A O 1
ATOM 1071 N N . ILE A 1 134 ? -12.297 -0.909 19.594 1 97.19 134 ILE A N 1
ATOM 1072 C CA . ILE A 1 134 ? -12.633 -1.922 20.578 1 97.19 134 ILE A CA 1
ATOM 1073 C C . ILE A 1 134 ? -13.875 -1.486 21.359 1 97.19 134 ILE A C 1
ATOM 1075 O O . ILE A 1 134 ? -14.805 -2.273 21.547 1 97.19 134 ILE A O 1
ATOM 1079 N N . THR A 1 135 ? -13.883 -0.188 21.703 1 95.19 135 THR A N 1
ATOM 1080 C CA . THR A 1 135 ? -14.969 0.306 22.547 1 95.19 135 THR A CA 1
ATOM 1081 C C . THR A 1 135 ? -16.172 0.705 21.703 1 95.19 135 THR A C 1
ATOM 1083 O O . THR A 1 135 ? -17.281 0.872 22.219 1 95.19 135 THR A O 1
ATOM 1086 N N . GLY A 1 136 ? -16.016 0.97 20.438 1 93.69 136 GLY A N 1
ATOM 1087 C CA . GLY A 1 136 ? -17.094 1.245 19.5 1 93.69 136 GLY A CA 1
ATOM 1088 C C . GLY A 1 136 ? -17.594 2.674 19.578 1 93.69 136 GLY A C 1
ATOM 1089 O O . GLY A 1 136 ? -18.656 2.992 19.047 1 93.69 136 GLY A O 1
ATOM 1090 N N . ASP A 1 137 ? -16.844 3.551 20.188 1 92.75 137 ASP A N 1
ATOM 1091 C CA . ASP A 1 137 ? -17.328 4.91 20.406 1 92.75 137 ASP A CA 1
ATOM 1092 C C . ASP A 1 137 ? -16.469 5.926 19.656 1 92.75 137 ASP A C 1
ATOM 1094 O O . ASP A 1 137 ? -16.547 7.129 19.922 1 92.75 137 ASP A O 1
ATOM 1098 N N . CYS A 1 138 ? -15.734 5.52 18.719 1 93.44 138 CYS A N 1
ATOM 1099 C CA . CYS A 1 138 ? -14.734 6.391 18.109 1 93.44 138 CYS A CA 1
ATOM 1100 C C . CYS A 1 138 ? -15.383 7.391 17.156 1 93.44 138 CYS A C 1
ATOM 1102 O O . CYS A 1 138 ? -14.812 8.438 16.859 1 93.44 138 CYS A O 1
ATOM 1104 N N . ALA A 1 139 ? -16.594 7.105 16.828 1 91.19 139 ALA A N 1
ATOM 1105 C CA . ALA A 1 139 ? -17.266 8.047 15.945 1 91.19 139 ALA A CA 1
ATOM 1106 C C . ALA A 1 139 ? -17.594 9.352 16.672 1 91.19 139 ALA A C 1
ATOM 1108 O O . ALA A 1 139 ? -17.578 10.422 16.062 1 91.19 139 ALA A O 1
ATOM 1109 N N . ASP A 1 140 ? -17.703 9.273 17.938 1 91.81 140 ASP A N 1
ATOM 1110 C CA . ASP A 1 140 ? -18.109 10.445 18.703 1 91.81 140 ASP A CA 1
ATOM 1111 C C . ASP A 1 140 ? -17.078 10.789 19.781 1 91.81 140 ASP A C 1
ATOM 1113 O O . ASP A 1 140 ? -17.359 11.586 20.672 1 91.81 140 ASP A O 1
ATOM 1117 N N . ASN A 1 141 ? -16.094 10.086 19.812 1 92.31 141 ASN A N 1
ATOM 1118 C CA . ASN A 1 141 ? -15.031 10.289 20.797 1 92.31 141 ASN A CA 1
ATOM 1119 C C . ASN A 1 141 ? -13.672 10.484 20.125 1 92.31 141 ASN A C 1
ATOM 1121 O O . ASN A 1 141 ? -13 9.516 19.766 1 92.31 141 ASN A O 1
ATOM 1125 N N . ASP A 1 142 ? -13.164 11.633 20.062 1 88.44 142 ASP A N 1
ATOM 1126 C CA . ASP A 1 142 ? -11.93 11.969 19.359 1 88.44 142 ASP A CA 1
ATOM 1127 C C . ASP A 1 142 ? -10.711 11.383 20.078 1 88.44 142 ASP A C 1
ATOM 1129 O O . ASP A 1 142 ? -9.641 11.266 19.484 1 88.44 142 ASP A O 1
ATOM 1133 N N . ASP A 1 143 ? -10.961 11.008 21.281 1 92.81 143 ASP A N 1
ATOM 1134 C CA . ASP A 1 143 ? -9.844 10.508 22.094 1 92.81 143 ASP A CA 1
ATOM 1135 C C . ASP A 1 143 ? -9.852 8.984 22.156 1 92.81 143 ASP A C 1
ATOM 1137 O O . ASP A 1 143 ? -9.062 8.383 22.891 1 92.81 143 ASP A O 1
ATOM 1141 N N . ALA A 1 144 ? -10.711 8.422 21.375 1 93.38 144 ALA A N 1
ATOM 1142 C CA . ALA A 1 144 ? -10.938 6.984 21.484 1 93.38 144 ALA A CA 1
ATOM 1143 C C . ALA A 1 144 ? -9.664 6.207 21.172 1 93.38 144 ALA A C 1
ATOM 1145 O O . ALA A 1 144 ? -9.469 5.094 21.672 1 93.38 144 ALA A O 1
ATOM 1146 N N . HIS A 1 145 ? -8.734 6.828 20.375 1 95.38 145 HIS A N 1
ATOM 1147 C CA . HIS A 1 145 ? -7.566 6.086 19.922 1 95.38 145 HIS A CA 1
ATOM 1148 C C . HIS A 1 145 ? -6.277 6.715 20.438 1 95.38 145 HIS A C 1
ATOM 1150 O O . HIS A 1 145 ? -5.211 6.527 19.844 1 95.38 145 HIS A O 1
ATOM 1156 N N . ASN A 1 146 ? -6.398 7.48 21.453 1 92.12 146 ASN A N 1
ATOM 1157 C CA . ASN A 1 146 ? -5.215 8.023 22.109 1 92.12 146 ASN A CA 1
ATOM 1158 C C . ASN A 1 146 ? -4.566 7 23.031 1 92.12 146 ASN A C 1
ATOM 1160 O O . ASN A 1 146 ? -5.262 6.285 23.766 1 92.12 146 ASN A O 1
ATOM 1164 N N . ALA A 1 147 ? -3.385 6.824 22.875 1 83.25 147 ALA A N 1
ATOM 1165 C CA . ALA A 1 147 ? -2.666 5.918 23.766 1 83.25 147 ALA A CA 1
ATOM 1166 C C . ALA A 1 147 ? -2.143 6.652 25 1 83.25 147 ALA A C 1
ATOM 1168 O O . ALA A 1 147 ? -1.876 7.855 24.938 1 83.25 147 ALA A O 1
ATOM 1169 N N . MET B 1 1 ? -10.469 -25.828 -15.562 1 55.66 1 MET B N 1
ATOM 1170 C CA . MET B 1 1 ? -11.562 -25.062 -16.141 1 55.66 1 MET B CA 1
ATOM 1171 C C . MET B 1 1 ? -12.75 -25 -15.188 1 55.66 1 MET B C 1
ATOM 1173 O O . MET B 1 1 ? -13.289 -23.922 -14.93 1 55.66 1 MET B O 1
ATOM 1177 N N . SER B 1 2 ? -13.172 -26.109 -14.672 1 64.62 2 SER B N 1
ATOM 1178 C CA . SER B 1 2 ? -14.359 -26.172 -13.82 1 64.62 2 SER B CA 1
ATOM 1179 C C . SER B 1 2 ? -14.164 -25.359 -12.539 1 64.62 2 SER B C 1
ATOM 1181 O O . SER B 1 2 ? -15.062 -24.625 -12.133 1 64.62 2 SER B O 1
ATOM 1183 N N . ASP B 1 3 ? -13.039 -25.359 -12.094 1 86.12 3 ASP B N 1
ATOM 1184 C CA . ASP B 1 3 ? -12.758 -24.688 -10.828 1 86.12 3 ASP B CA 1
ATOM 1185 C C . ASP B 1 3 ? -12.727 -23.172 -11.008 1 86.12 3 ASP B C 1
ATOM 1187 O O . ASP B 1 3 ? -13.312 -22.438 -10.203 1 86.12 3 ASP B O 1
ATOM 1191 N N . ASN B 1 4 ? -12.359 -22.797 -12.203 1 90.69 4 ASN B N 1
ATOM 1192 C CA . ASN B 1 4 ? -12.312 -21.359 -12.453 1 90.69 4 ASN B CA 1
ATOM 1193 C C . ASN B 1 4 ? -13.711 -20.797 -12.688 1 90.69 4 ASN B C 1
ATOM 1195 O O . ASN B 1 4 ? -14.016 -19.688 -12.242 1 90.69 4 ASN B O 1
ATOM 1199 N N . ASN B 1 5 ? -14.539 -21.625 -13.359 1 91.06 5 ASN B N 1
ATOM 1200 C CA . ASN B 1 5 ? -15.93 -21.219 -13.555 1 91.06 5 ASN B CA 1
ATOM 1201 C C . ASN B 1 5 ? -16.641 -21 -12.219 1 91.06 5 ASN B C 1
ATOM 1203 O O . ASN B 1 5 ? -17.344 -20.016 -12.039 1 91.06 5 ASN B O 1
ATOM 1207 N N . GLN B 1 6 ? -16.438 -21.922 -11.445 1 90.31 6 GLN B N 1
ATOM 1208 C CA . GLN B 1 6 ? -17.078 -21.859 -10.133 1 90.31 6 GLN B CA 1
ATOM 1209 C C . GLN B 1 6 ? -16.578 -20.656 -9.336 1 90.31 6 GLN B C 1
ATOM 1211 O O . GLN B 1 6 ? -17.359 -20.016 -8.633 1 90.31 6 GLN B O 1
ATOM 1216 N N . ALA B 1 7 ? -15.312 -20.453 -9.445 1 89.5 7 ALA B N 1
ATOM 1217 C CA . ALA B 1 7 ? -14.734 -19.312 -8.734 1 89.5 7 ALA B CA 1
ATOM 1218 C C . ALA B 1 7 ? -15.359 -18 -9.188 1 89.5 7 ALA B C 1
ATOM 1220 O O . ALA B 1 7 ? -15.695 -17.141 -8.359 1 89.5 7 ALA B O 1
ATOM 1221 N N . LEU B 1 8 ? -15.562 -17.812 -10.445 1 94.94 8 LEU B N 1
ATOM 1222 C CA . LEU B 1 8 ? -16.141 -16.594 -11.008 1 94.94 8 LEU B CA 1
ATOM 1223 C C . LEU B 1 8 ? -17.609 -16.469 -10.594 1 94.94 8 LEU B C 1
ATOM 1225 O O . LEU B 1 8 ? -18.047 -15.398 -10.164 1 94.94 8 LEU B O 1
ATOM 1229 N N . LYS B 1 9 ? -18.344 -17.531 -10.633 1 93.62 9 LYS B N 1
ATOM 1230 C CA . LYS B 1 9 ? -19.766 -17.516 -10.258 1 93.62 9 LYS B CA 1
ATOM 1231 C C . LYS B 1 9 ? -19.938 -17.203 -8.773 1 93.62 9 LYS B C 1
ATOM 1233 O O . LYS B 1 9 ? -20.797 -16.406 -8.406 1 93.62 9 LYS B O 1
ATOM 1238 N N . LYS B 1 10 ? -19.141 -17.75 -8.008 1 91.62 10 LYS B N 1
ATOM 1239 C CA . LYS B 1 10 ? -19.203 -17.531 -6.566 1 91.62 10 LYS B CA 1
ATOM 1240 C C . LYS B 1 10 ? -18.922 -16.078 -6.227 1 91.62 10 LYS B C 1
ATOM 1242 O O . LYS B 1 10 ? -19.469 -15.539 -5.258 1 91.62 10 LYS B O 1
ATOM 1247 N N . ALA B 1 11 ? -18.141 -15.516 -7.062 1 92.19 11 ALA B N 1
ATOM 1248 C CA . ALA B 1 11 ? -17.766 -14.125 -6.824 1 92.19 11 ALA B CA 1
ATOM 1249 C C . ALA B 1 11 ? -18.766 -13.172 -7.465 1 92.19 11 ALA B C 1
ATOM 1251 O O . ALA B 1 11 ? -18.609 -11.953 -7.402 1 92.19 11 ALA B O 1
ATOM 1252 N N . GLY B 1 12 ? -19.781 -13.711 -8.125 1 94.25 12 GLY B N 1
ATOM 1253 C CA . GLY B 1 12 ? -20.812 -12.891 -8.742 1 94.25 12 GLY B CA 1
ATOM 1254 C C . GLY B 1 12 ? -20.391 -12.305 -10.078 1 94.25 12 GLY B C 1
ATOM 1255 O O . GLY B 1 12 ? -20.922 -11.281 -10.508 1 94.25 12 GLY B O 1
ATOM 1256 N N . LEU B 1 13 ? -19.422 -12.922 -10.695 1 96.38 13 LEU B N 1
ATOM 1257 C CA . LEU B 1 13 ? -18.922 -12.43 -11.977 1 96.38 13 LEU B CA 1
ATOM 1258 C C . LEU B 1 13 ? -19.391 -13.328 -13.117 1 96.38 13 LEU B C 1
ATOM 1260 O O . LEU B 1 13 ? -19.484 -14.547 -12.953 1 96.38 13 LEU B O 1
ATOM 1264 N N . LYS B 1 14 ? -19.641 -12.719 -14.266 1 96.12 14 LYS B N 1
ATOM 1265 C CA . LYS B 1 14 ? -19.969 -13.492 -15.461 1 96.12 14 LYS B CA 1
ATOM 1266 C C . LYS B 1 14 ? -18.75 -14.281 -15.938 1 96.12 14 LYS B C 1
ATOM 1268 O O . LYS B 1 14 ? -17.625 -13.789 -15.891 1 96.12 14 LYS B O 1
ATOM 1273 N N . VAL B 1 15 ? -19.109 -15.461 -16.406 1 96.19 15 VAL B N 1
ATOM 1274 C CA . VAL B 1 15 ? -18.047 -16.281 -17 1 96.19 15 VAL B CA 1
ATOM 1275 C C . VAL B 1 15 ? -17.797 -15.836 -18.438 1 96.19 15 VAL B C 1
ATOM 1277 O O . VAL B 1 15 ? -18.656 -16.016 -19.312 1 96.19 15 VAL B O 1
ATOM 1280 N N . THR B 1 16 ? -16.656 -15.211 -18.688 1 96 16 THR B N 1
ATOM 1281 C CA . THR B 1 16 ? -16.25 -14.797 -20.031 1 96 16 THR B CA 1
ATOM 1282 C C . THR B 1 16 ? -14.867 -15.344 -20.359 1 96 16 THR B C 1
ATOM 1284 O O . THR B 1 16 ? -14.133 -15.781 -19.469 1 96 16 THR B O 1
ATOM 1287 N N . LEU B 1 17 ? -14.586 -15.367 -21.531 1 94.88 17 LEU B N 1
ATOM 1288 C CA . LEU B 1 17 ? -13.305 -15.906 -21.984 1 94.88 17 LEU B CA 1
ATOM 1289 C C . LEU B 1 17 ? -12.141 -15.133 -21.375 1 94.88 17 LEU B C 1
ATOM 1291 O O . LEU B 1 17 ? -11.203 -15.719 -20.828 1 94.88 17 LEU B O 1
ATOM 1295 N N . PRO B 1 18 ? -12.172 -13.773 -21.453 1 96.62 18 PRO B N 1
ATOM 1296 C CA . PRO B 1 18 ? -11.055 -13.039 -20.859 1 96.62 18 PRO B CA 1
ATOM 1297 C C . PRO B 1 18 ? -10.875 -13.359 -19.375 1 96.62 18 PRO B C 1
ATOM 1299 O O . PRO B 1 18 ? -9.742 -13.539 -18.922 1 96.62 18 PRO B O 1
ATOM 1302 N N . ARG B 1 19 ? -11.945 -13.445 -18.641 1 97.56 19 ARG B N 1
ATOM 1303 C CA . ARG B 1 19 ? -11.867 -13.75 -17.219 1 97.56 19 ARG B CA 1
ATOM 1304 C C . ARG B 1 19 ? -11.273 -15.125 -16.984 1 97.56 19 ARG B C 1
ATOM 1306 O O . ARG B 1 19 ? -10.422 -15.297 -16.109 1 97.56 19 ARG B O 1
ATOM 1313 N N . LEU B 1 20 ? -11.672 -16.062 -17.75 1 96.62 20 LEU B N 1
ATOM 1314 C CA . LEU B 1 20 ? -11.172 -17.422 -17.594 1 96.62 20 LEU B CA 1
ATOM 1315 C C . LEU B 1 20 ? -9.688 -17.5 -17.938 1 96.62 20 LEU B C 1
ATOM 1317 O O . LEU B 1 20 ? -8.914 -18.125 -17.203 1 96.62 20 LEU B O 1
ATOM 1321 N N . LYS B 1 21 ? -9.305 -16.891 -18.969 1 96.56 21 LYS B N 1
ATOM 1322 C CA . LYS B 1 21 ? -7.91 -16.922 -19.406 1 96.56 21 LYS B CA 1
ATOM 1323 C C . LYS B 1 21 ? -6.996 -16.234 -18.391 1 96.56 21 LYS B C 1
ATOM 1325 O O . LYS B 1 21 ? -5.914 -16.734 -18.078 1 96.56 21 LYS B O 1
ATOM 1330 N N . ILE B 1 22 ? -7.441 -15.148 -17.938 1 97.31 22 ILE B N 1
ATOM 1331 C CA . ILE B 1 22 ? -6.656 -14.398 -16.969 1 97.31 22 ILE B CA 1
ATOM 1332 C C . ILE B 1 22 ? -6.508 -15.211 -15.688 1 97.31 22 ILE B C 1
ATOM 1334 O O . ILE B 1 22 ? -5.406 -15.32 -15.141 1 97.31 22 ILE B O 1
ATOM 1338 N N . LEU B 1 23 ? -7.578 -15.789 -15.25 1 96.19 23 LEU B N 1
ATOM 1339 C CA . LEU B 1 23 ? -7.527 -16.625 -14.055 1 96.19 23 LEU B CA 1
ATOM 1340 C C . LEU B 1 23 ? -6.566 -17.797 -14.242 1 96.19 23 LEU B C 1
ATOM 1342 O O . LEU B 1 23 ? -5.809 -18.141 -13.336 1 96.19 23 LEU B O 1
ATOM 1346 N N . GLU B 1 24 ? -6.633 -18.328 -15.344 1 95.5 24 GLU B N 1
ATOM 1347 C CA . GLU B 1 24 ? -5.754 -19.453 -15.664 1 95.5 24 GLU B CA 1
ATOM 1348 C C . GLU B 1 24 ? -4.285 -19.047 -15.578 1 95.5 24 GLU B C 1
ATOM 1350 O O . GLU B 1 24 ? -3.479 -19.75 -14.969 1 95.5 24 GLU B O 1
ATOM 1355 N N . VAL B 1 25 ? -3.926 -17.938 -16.172 1 96.25 25 VAL B N 1
ATOM 1356 C CA . VAL B 1 25 ? -2.545 -17.469 -16.172 1 96.25 25 VAL B CA 1
ATOM 1357 C C . VAL B 1 25 ? -2.104 -17.156 -14.75 1 96.25 25 VAL B C 1
ATOM 1359 O O . VAL B 1 25 ? -0.977 -17.469 -14.359 1 96.25 25 VAL B O 1
ATOM 1362 N N . LEU B 1 26 ? -3.008 -16.578 -13.977 1 95.94 26 LEU B N 1
ATOM 1363 C CA . LEU B 1 26 ? -2.699 -16.203 -12.602 1 95.94 26 LEU B CA 1
ATOM 1364 C C . LEU B 1 26 ? -2.393 -17.422 -11.75 1 95.94 26 LEU B C 1
ATOM 1366 O O . LEU B 1 26 ? -1.785 -17.312 -10.68 1 95.94 26 LEU B O 1
ATOM 1370 N N . GLN B 1 27 ? -2.785 -18.562 -12.133 1 94.62 27 GLN B N 1
ATOM 1371 C CA . GLN B 1 27 ? -2.596 -19.797 -11.367 1 94.62 27 GLN B CA 1
ATOM 1372 C C . GLN B 1 27 ? -1.242 -20.422 -11.68 1 94.62 27 GLN B C 1
ATOM 1374 O O . GLN B 1 27 ? -0.805 -21.344 -10.977 1 94.62 27 GLN B O 1
ATOM 1379 N N . GLU B 1 28 ? -0.582 -19.906 -12.625 1 94.25 28 GLU B N 1
ATOM 1380 C CA . GLU B 1 28 ? 0.751 -20.406 -12.945 1 94.25 28 GLU B CA 1
ATOM 1381 C C . GLU B 1 28 ? 1.755 -20.031 -11.859 1 94.25 28 GLU B C 1
ATOM 1383 O O . GLU B 1 28 ? 1.726 -18.922 -11.328 1 94.25 28 GLU B O 1
ATOM 1388 N N . PRO B 1 29 ? 2.691 -20.938 -11.586 1 90.69 29 PRO B N 1
ATOM 1389 C CA . PRO B 1 29 ? 3.652 -20.688 -10.508 1 90.69 29 PRO B CA 1
ATOM 1390 C C . PRO B 1 29 ? 4.52 -19.453 -10.75 1 90.69 29 PRO B C 1
ATOM 1392 O O . PRO B 1 29 ? 4.898 -18.766 -9.805 1 90.69 29 PRO B O 1
ATOM 1395 N N . GLU B 1 30 ? 4.789 -19.172 -11.961 1 90.69 30 GLU B N 1
ATOM 1396 C CA . GLU B 1 30 ? 5.672 -18.047 -12.281 1 90.69 30 GLU B CA 1
ATOM 1397 C C . GLU B 1 30 ? 4.902 -16.734 -12.297 1 90.69 30 GLU B C 1
ATOM 1399 O O . GLU B 1 30 ? 5.496 -15.664 -12.453 1 90.69 30 GLU B O 1
ATOM 1404 N N . CYS B 1 31 ? 3.586 -16.797 -12.094 1 93.19 31 CYS B N 1
ATOM 1405 C CA . CYS B 1 31 ? 2.748 -15.602 -12.188 1 93.19 31 CYS B CA 1
ATOM 1406 C C . CYS B 1 31 ? 2.086 -15.297 -10.852 1 93.19 31 CYS B C 1
ATOM 1408 O O . CYS B 1 31 ? 0.975 -14.766 -10.812 1 93.19 31 CYS B O 1
ATOM 1410 N N . GLN B 1 32 ? 2.734 -15.664 -9.773 1 91.75 32 GLN B N 1
ATOM 1411 C CA . GLN B 1 32 ? 2.18 -15.477 -8.43 1 91.75 32 GLN B CA 1
ATOM 1412 C C . GLN B 1 32 ? 2.014 -14 -8.102 1 91.75 32 GLN B C 1
ATOM 1414 O O . GLN B 1 32 ? 1.046 -13.609 -7.449 1 91.75 32 GLN B O 1
ATOM 1419 N N . HIS B 1 33 ? 2.998 -13.211 -8.492 1 94.56 33 HIS B N 1
ATOM 1420 C CA . HIS B 1 33 ? 2.973 -11.758 -8.398 1 94.56 33 HIS B CA 1
ATOM 1421 C C . HIS B 1 33 ? 3.215 -11.109 -9.758 1 94.56 33 HIS B C 1
ATOM 1423 O O . HIS B 1 33 ? 4.363 -10.914 -10.156 1 94.56 33 HIS B O 1
ATOM 1429 N N . ILE B 1 34 ? 2.104 -10.734 -10.352 1 95.19 34 ILE B N 1
ATOM 1430 C CA . ILE B 1 34 ? 2.275 -10.297 -11.734 1 95.19 34 ILE B CA 1
ATOM 1431 C C . ILE B 1 34 ? 1.577 -8.953 -11.945 1 95.19 34 ILE B C 1
ATOM 1433 O O . ILE B 1 34 ? 0.49 -8.727 -11.406 1 95.19 34 ILE B O 1
ATOM 1437 N N . SER B 1 35 ? 2.23 -8.07 -12.727 1 95.56 35 SER B N 1
ATOM 1438 C CA . SER B 1 35 ? 1.612 -6.797 -13.086 1 95.56 35 SER B CA 1
ATOM 1439 C C . SER B 1 35 ? 0.625 -6.965 -14.234 1 95.56 35 SER B C 1
ATOM 1441 O O . SER B 1 35 ? 0.662 -7.969 -14.953 1 95.56 35 SER B O 1
ATOM 1443 N N . ALA B 1 36 ? -0.224 -5.984 -14.367 1 97.12 36 ALA B N 1
ATOM 1444 C CA . ALA B 1 36 ? -1.154 -6.008 -15.492 1 97.12 36 ALA B CA 1
ATOM 1445 C C . ALA B 1 36 ? -0.406 -6.039 -16.812 1 97.12 36 ALA B C 1
ATOM 1447 O O . ALA B 1 36 ? -0.783 -6.777 -17.734 1 97.12 36 ALA B O 1
ATOM 1448 N N . GLU B 1 37 ? 0.631 -5.301 -16.859 1 96.62 37 GLU B N 1
ATOM 1449 C CA . GLU B 1 37 ? 1.426 -5.227 -18.078 1 96.62 37 GLU B CA 1
ATOM 1450 C C . GLU B 1 37 ? 2.082 -6.57 -18.391 1 96.62 37 GLU B C 1
ATOM 1452 O O . GLU B 1 37 ? 2.051 -7.031 -19.531 1 96.62 37 GLU B O 1
ATOM 1457 N N . ASP B 1 38 ? 2.66 -7.176 -17.438 1 96.12 38 ASP B N 1
ATOM 1458 C CA . ASP B 1 38 ? 3.311 -8.469 -17.641 1 96.12 38 ASP B CA 1
ATOM 1459 C C . ASP B 1 38 ? 2.287 -9.555 -17.969 1 96.12 38 ASP B C 1
ATOM 1461 O O . ASP B 1 38 ? 2.559 -10.453 -18.766 1 96.12 38 ASP B O 1
ATOM 1465 N N . LEU B 1 39 ? 1.153 -9.438 -17.297 1 97.75 39 LEU B N 1
ATOM 1466 C CA . LEU B 1 39 ? 0.075 -10.367 -17.609 1 97.75 39 LEU B CA 1
ATOM 1467 C C . LEU B 1 39 ? -0.364 -10.234 -19.062 1 97.75 39 LEU B C 1
ATOM 1469 O O . LEU B 1 39 ? -0.551 -11.242 -19.75 1 97.75 39 LEU B O 1
ATOM 1473 N N . TYR B 1 40 ? -0.448 -9.016 -19.469 1 98.19 40 TYR B N 1
ATOM 1474 C CA . TYR B 1 40 ? -0.805 -8.734 -20.844 1 98.19 40 TYR B CA 1
ATOM 1475 C C . TYR B 1 40 ? 0.195 -9.375 -21.812 1 98.19 40 TYR B C 1
ATOM 1477 O O . TYR B 1 40 ? -0.195 -10.047 -22.766 1 98.19 40 TYR B O 1
ATOM 1485 N N . LYS B 1 41 ? 1.393 -9.188 -21.578 1 97.5 41 LYS B N 1
ATOM 1486 C CA . LYS B 1 41 ? 2.443 -9.773 -22.406 1 97.5 41 LYS B CA 1
ATOM 1487 C C . LYS B 1 41 ? 2.338 -11.297 -22.438 1 97.5 41 LYS B C 1
ATOM 1489 O O . LYS B 1 41 ? 2.461 -11.914 -23.5 1 97.5 41 LYS B O 1
ATOM 1494 N N . LYS B 1 42 ? 2.141 -11.844 -21.25 1 97.12 42 LYS B N 1
ATOM 1495 C CA . LYS B 1 42 ? 2 -13.297 -21.172 1 97.12 42 LYS B CA 1
ATOM 1496 C C . LYS B 1 42 ? 0.826 -13.781 -22.016 1 97.12 42 LYS B C 1
ATOM 1498 O O . LYS B 1 42 ? 0.93 -14.805 -22.703 1 97.12 42 LYS B O 1
ATOM 1503 N N . LEU B 1 43 ? -0.253 -13.094 -21.953 1 97.5 43 LEU B N 1
ATOM 1504 C CA . LEU B 1 43 ? -1.442 -13.453 -22.719 1 97.5 43 LEU B CA 1
ATOM 1505 C C . LEU B 1 43 ? -1.168 -13.383 -24.219 1 97.5 43 LEU B C 1
ATOM 1507 O O . LEU B 1 43 ? -1.606 -14.25 -24.969 1 97.5 43 LEU B O 1
ATOM 1511 N N . ILE B 1 44 ? -0.438 -12.352 -24.625 1 96.62 44 ILE B N 1
ATOM 1512 C CA . ILE B 1 44 ? -0.048 -12.227 -26.031 1 96.62 44 ILE B CA 1
ATOM 1513 C C . ILE B 1 44 ? 0.812 -13.422 -26.438 1 96.62 44 ILE B C 1
ATOM 1515 O O . ILE B 1 44 ? 0.595 -14.023 -27.5 1 96.62 44 ILE B O 1
ATOM 1519 N N . ASP B 1 45 ? 1.731 -13.719 -25.656 1 96.5 45 ASP B N 1
ATOM 1520 C CA . ASP B 1 45 ? 2.695 -14.781 -25.938 1 96.5 45 ASP B CA 1
ATOM 1521 C C . ASP B 1 45 ? 1.994 -16.125 -26.141 1 96.5 45 ASP B C 1
ATOM 1523 O O . ASP B 1 45 ? 2.453 -16.953 -26.922 1 96.5 45 ASP B O 1
ATOM 1527 N N . ILE B 1 46 ? 0.919 -16.312 -25.516 1 94.81 46 ILE B N 1
ATOM 1528 C CA . ILE B 1 46 ? 0.258 -17.609 -25.609 1 94.81 46 ILE B CA 1
ATOM 1529 C C . ILE B 1 46 ? -0.867 -17.531 -26.641 1 94.81 46 ILE B C 1
ATOM 1531 O O . ILE B 1 46 ? -1.713 -18.422 -26.703 1 94.81 46 ILE B O 1
ATOM 1535 N N . GLY B 1 47 ? -0.99 -16.375 -27.281 1 95.19 47 GLY B N 1
ATOM 1536 C CA . GLY B 1 47 ? -1.85 -16.297 -28.453 1 95.19 47 GLY B CA 1
ATOM 1537 C C . GLY B 1 47 ? -3.234 -15.758 -28.141 1 95.19 47 GLY B C 1
ATOM 1538 O O . GLY B 1 47 ? -4.164 -15.93 -28.922 1 95.19 47 GLY B O 1
ATOM 1539 N N . GLU B 1 48 ? -3.396 -15.125 -26.953 1 94.88 48 GLU B N 1
ATOM 1540 C CA . GLU B 1 48 ? -4.691 -14.555 -26.594 1 94.88 48 GLU B CA 1
ATOM 1541 C C . GLU B 1 48 ? -4.816 -13.117 -27.094 1 94.88 48 GLU B C 1
ATOM 1543 O O . GLU B 1 48 ? -3.855 -12.352 -27.031 1 94.88 48 GLU B O 1
ATOM 1548 N N . GLU B 1 49 ? -5.977 -12.773 -27.625 1 93.69 49 GLU B N 1
ATOM 1549 C CA . GLU B 1 49 ? -6.223 -11.438 -28.156 1 93.69 49 GLU B CA 1
ATOM 1550 C C . GLU B 1 49 ? -6.996 -10.578 -27.172 1 93.69 49 GLU B C 1
ATOM 1552 O O . GLU B 1 49 ? -8.094 -10.109 -27.469 1 93.69 49 GLU B O 1
ATOM 1557 N N . ILE B 1 50 ? -6.551 -10.453 -26.062 1 95.62 50 ILE B N 1
ATOM 1558 C CA . ILE B 1 50 ? -7.156 -9.617 -25.016 1 95.62 50 ILE B CA 1
ATOM 1559 C C . ILE B 1 50 ? -6.371 -8.32 -24.875 1 95.62 50 ILE B C 1
ATOM 1561 O O . ILE B 1 50 ? -5.156 -8.336 -24.672 1 95.62 50 ILE B O 1
ATOM 1565 N N . GLY B 1 51 ? -6.984 -7.199 -25.062 1 96.38 51 GLY B N 1
ATOM 1566 C CA . GLY B 1 51 ? -6.324 -5.906 -24.969 1 96.38 51 GLY B CA 1
ATOM 1567 C C . GLY B 1 51 ? -5.934 -5.535 -23.562 1 96.38 51 GLY B C 1
ATOM 1568 O O . GLY B 1 51 ? -6.473 -6.082 -22.594 1 96.38 51 GLY B O 1
ATOM 1569 N N . LEU B 1 52 ? -5.059 -4.613 -23.516 1 97.69 52 LEU B N 1
ATOM 1570 C CA . LEU B 1 52 ? -4.539 -4.18 -22.219 1 97.69 52 LEU B CA 1
ATOM 1571 C C . LEU B 1 52 ? -5.637 -3.555 -21.375 1 97.69 52 LEU B C 1
ATOM 1573 O O . LEU B 1 52 ? -5.707 -3.789 -20.156 1 97.69 52 LEU B O 1
ATOM 1577 N N . ALA B 1 53 ? -6.496 -2.809 -21.922 1 97.19 53 ALA B N 1
ATOM 1578 C CA . ALA B 1 53 ? -7.59 -2.182 -21.188 1 97.19 53 ALA B CA 1
ATOM 1579 C C . ALA B 1 53 ? -8.492 -3.234 -20.547 1 97.19 53 ALA B C 1
ATOM 1581 O O . ALA B 1 53 ? -8.938 -3.066 -19.406 1 97.19 53 ALA B O 1
ATOM 1582 N N . THR B 1 54 ? -8.75 -4.281 -21.281 1 97.69 54 THR B N 1
ATOM 1583 C CA . THR B 1 54 ? -9.562 -5.379 -20.766 1 97.69 54 THR B CA 1
ATOM 1584 C C . THR B 1 54 ? -8.844 -6.066 -19.594 1 97.69 54 THR B C 1
ATOM 1586 O O . THR B 1 54 ? -9.469 -6.383 -18.578 1 97.69 54 THR B O 1
ATOM 1589 N N . VAL B 1 55 ? -7.559 -6.234 -19.703 1 98.31 55 VAL B N 1
ATOM 1590 C CA . VAL B 1 55 ? -6.766 -6.848 -18.641 1 98.31 55 VAL B CA 1
ATOM 1591 C C . VAL B 1 55 ? -6.902 -6.035 -17.359 1 98.31 55 VAL B C 1
ATOM 1593 O O . VAL B 1 55 ? -7.191 -6.586 -16.297 1 98.31 55 VAL B O 1
ATOM 1596 N N . TYR B 1 56 ? -6.762 -4.766 -17.469 1 97.62 56 TYR B N 1
ATOM 1597 C CA . TYR B 1 56 ? -6.895 -3.885 -16.328 1 97.62 56 TYR B CA 1
ATOM 1598 C C . TYR B 1 56 ? -8.289 -3.996 -15.711 1 97.62 56 TYR B C 1
ATOM 1600 O O . TYR B 1 56 ? -8.43 -4.113 -14.492 1 97.62 56 TYR B O 1
ATOM 1608 N N . ARG B 1 57 ? -9.242 -3.971 -16.469 1 97.12 57 ARG B N 1
ATOM 1609 C CA . ARG B 1 57 ? -10.625 -3.998 -16 1 97.12 57 ARG B CA 1
ATOM 1610 C C . ARG B 1 57 ? -10.93 -5.309 -15.281 1 97.12 57 ARG B C 1
ATOM 1612 O O . ARG B 1 57 ? -11.539 -5.305 -14.211 1 97.12 57 ARG B O 1
ATOM 1619 N N . VAL B 1 58 ? -10.531 -6.363 -15.898 1 98 58 VAL B N 1
ATOM 1620 C CA . VAL B 1 58 ? -10.797 -7.672 -15.312 1 98 58 VAL B CA 1
ATOM 1621 C C . VAL B 1 58 ? -10.07 -7.789 -13.977 1 98 58 VAL B C 1
ATOM 1623 O O . VAL B 1 58 ? -10.656 -8.227 -12.977 1 98 58 VAL B O 1
ATOM 1626 N N . LEU B 1 59 ? -8.836 -7.359 -14 1 97.56 59 LEU B N 1
ATOM 1627 C CA . LEU B 1 59 ? -8.07 -7.438 -12.758 1 97.56 59 LEU B CA 1
ATOM 1628 C C . LEU B 1 59 ? -8.703 -6.582 -11.672 1 97.56 59 LEU B C 1
ATOM 1630 O O . LEU B 1 59 ? -8.758 -6.984 -10.508 1 97.56 59 LEU B O 1
ATOM 1634 N N . ASN B 1 60 ? -9.148 -5.48 -12.031 1 95.75 60 ASN B N 1
ATOM 1635 C CA . ASN B 1 60 ? -9.836 -4.633 -11.062 1 95.75 60 ASN B CA 1
ATOM 1636 C C . ASN B 1 60 ? -11.102 -5.301 -10.531 1 95.75 60 ASN B C 1
ATOM 1638 O O . ASN B 1 60 ? -11.383 -5.254 -9.336 1 95.75 60 ASN B O 1
ATOM 1642 N N . GLN B 1 61 ? -11.82 -5.895 -11.375 1 96.75 61 GLN B N 1
ATOM 1643 C CA . GLN B 1 61 ? -13.023 -6.617 -10.977 1 96.75 61 GLN B CA 1
ATOM 1644 C C . GLN B 1 61 ? -12.68 -7.785 -10.055 1 96.75 61 GLN B C 1
ATOM 1646 O O . GLN B 1 61 ? -13.383 -8.039 -9.07 1 96.75 61 GLN B O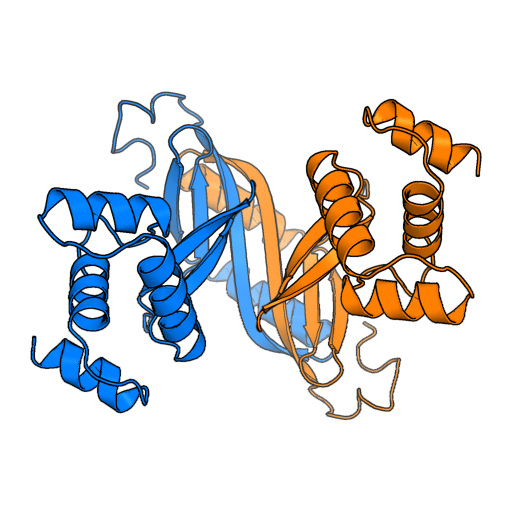 1
ATOM 1651 N N . PHE B 1 62 ? -11.633 -8.539 -10.438 1 96.81 62 PHE B N 1
ATOM 1652 C CA . PHE B 1 62 ? -11.18 -9.648 -9.609 1 96.81 62 PHE B CA 1
ATOM 1653 C C . PHE B 1 62 ? -10.797 -9.156 -8.219 1 96.81 62 PHE B C 1
ATOM 1655 O O . PHE B 1 62 ? -11.094 -9.805 -7.219 1 96.81 62 PHE B O 1
ATOM 1662 N N . ASP B 1 63 ? -10.117 -8.055 -8.203 1 95.19 63 ASP B N 1
ATOM 1663 C CA . ASP B 1 63 ? -9.703 -7.457 -6.938 1 95.19 63 ASP B CA 1
ATOM 1664 C C . ASP B 1 63 ? -10.914 -7.082 -6.086 1 95.19 63 ASP B C 1
ATOM 1666 O O . ASP B 1 63 ? -10.992 -7.457 -4.914 1 95.19 63 ASP B O 1
ATOM 1670 N N . ASP B 1 64 ? -11.844 -6.445 -6.66 1 92.94 64 ASP B N 1
ATOM 1671 C CA . ASP B 1 64 ? -13.07 -6.035 -5.977 1 92.94 64 ASP B CA 1
ATOM 1672 C C . ASP B 1 64 ? -13.82 -7.246 -5.426 1 92.94 64 ASP B C 1
ATOM 1674 O O . ASP B 1 64 ? -14.438 -7.172 -4.359 1 92.94 64 ASP B O 1
ATOM 1678 N N . ALA B 1 65 ? -13.734 -8.344 -6.129 1 94.06 65 ALA B N 1
ATOM 1679 C CA . ALA B 1 65 ? -14.5 -9.547 -5.785 1 94.06 65 ALA B CA 1
ATOM 1680 C C . ALA B 1 65 ? -13.727 -10.422 -4.805 1 94.06 65 ALA B C 1
ATOM 1682 O O . ALA B 1 65 ? -14.234 -11.445 -4.34 1 94.06 65 ALA B O 1
ATOM 1683 N N . GLY B 1 66 ? -12.477 -10.094 -4.602 1 92.12 66 GLY B N 1
ATOM 1684 C CA . GLY B 1 66 ? -11.672 -10.844 -3.648 1 92.12 66 GLY B CA 1
ATOM 1685 C C . GLY B 1 66 ? -11.031 -12.078 -4.25 1 92.12 66 GLY B C 1
ATOM 1686 O O . GLY B 1 66 ? -10.617 -12.992 -3.525 1 92.12 66 GLY B O 1
ATOM 1687 N N . ILE B 1 67 ? -11.023 -12.164 -5.531 1 94.06 67 ILE B N 1
ATOM 1688 C CA . ILE B 1 67 ? -10.375 -13.273 -6.215 1 94.06 67 ILE B CA 1
ATOM 1689 C C . ILE B 1 67 ? -8.867 -13.078 -6.207 1 94.06 67 ILE B C 1
ATOM 1691 O O . ILE B 1 67 ? -8.109 -14.039 -6.039 1 94.06 67 ILE B O 1
ATOM 1695 N N . VAL B 1 68 ? -8.484 -11.812 -6.395 1 95.56 68 VAL B N 1
ATOM 1696 C CA . VAL B 1 68 ? -7.07 -11.469 -6.305 1 95.56 68 VAL B CA 1
ATOM 1697 C C . VAL B 1 68 ? -6.879 -10.328 -5.309 1 95.56 68 VAL B C 1
ATOM 1699 O O . VAL B 1 68 ? -7.848 -9.672 -4.914 1 95.56 68 VAL B O 1
ATOM 1702 N N . THR B 1 69 ? -5.699 -10.203 -4.852 1 93.56 69 THR B N 1
ATOM 1703 C CA . THR B 1 69 ? -5.293 -9.055 -4.051 1 93.56 69 THR B CA 1
ATOM 1704 C C . THR B 1 69 ? -4.289 -8.195 -4.809 1 93.56 69 THR B C 1
ATOM 1706 O O . THR B 1 69 ? -3.328 -8.711 -5.383 1 93.56 69 THR B O 1
ATOM 1709 N N . ARG B 1 70 ? -4.613 -6.961 -4.824 1 93.25 70 ARG B N 1
ATOM 1710 C CA . ARG B 1 70 ? -3.703 -6.008 -5.453 1 93.25 70 ARG B CA 1
ATOM 1711 C C . ARG B 1 70 ? -2.689 -5.477 -4.445 1 93.25 70 ARG B C 1
ATOM 1713 O O . ARG B 1 70 ? -3.059 -5.051 -3.35 1 93.25 70 ARG B O 1
ATOM 1720 N N . HIS B 1 71 ? -1.449 -5.52 -4.734 1 93.06 71 HIS B N 1
ATOM 1721 C CA . HIS B 1 71 ? -0.379 -4.941 -3.93 1 93.06 71 HIS B CA 1
ATOM 1722 C C . HIS B 1 71 ? 0.252 -3.742 -4.633 1 93.06 71 HIS B C 1
ATOM 1724 O O . HIS B 1 71 ? 0.604 -3.824 -5.809 1 93.06 71 HIS B O 1
ATOM 1730 N N . HIS B 1 72 ? 0.32 -2.682 -3.893 1 90.44 72 HIS B N 1
ATOM 1731 C CA . HIS B 1 72 ? 0.986 -1.499 -4.426 1 90.44 72 HIS B CA 1
ATOM 1732 C C . HIS B 1 72 ? 2.408 -1.38 -3.889 1 90.44 72 HIS B C 1
ATOM 1734 O O . HIS B 1 72 ? 2.619 -0.871 -2.785 1 90.44 72 HIS B O 1
ATOM 1740 N N . PHE B 1 73 ? 3.309 -1.804 -4.672 1 88.75 73 PHE B N 1
ATOM 1741 C CA . PHE B 1 73 ? 4.707 -1.722 -4.262 1 88.75 73 PHE B CA 1
ATOM 1742 C C . PHE B 1 73 ? 5.273 -0.336 -4.547 1 88.75 73 PHE B C 1
ATOM 1744 O O . PHE B 1 73 ? 4.691 0.433 -5.312 1 88.75 73 PHE B O 1
ATOM 1751 N N . GLU B 1 74 ? 6.359 -0.092 -3.883 1 80.56 74 GLU B N 1
ATOM 1752 C CA . GLU B 1 74 ? 7.02 1.193 -4.094 1 80.56 74 GLU B CA 1
ATOM 1753 C C . GLU B 1 74 ? 7.445 1.363 -5.551 1 80.56 74 GLU B C 1
ATOM 1755 O O . GLU B 1 74 ? 7.738 0.382 -6.234 1 80.56 74 GLU B O 1
ATOM 1760 N N . GLY B 1 75 ? 7.367 2.604 -5.996 1 75.25 75 GLY B N 1
ATOM 1761 C CA . GLY B 1 75 ? 7.758 2.877 -7.367 1 75.25 75 GLY B CA 1
ATOM 1762 C C . GLY B 1 75 ? 6.598 2.822 -8.344 1 75.25 75 GLY B C 1
ATOM 1763 O O . GLY B 1 75 ? 6.801 2.771 -9.555 1 75.25 75 GLY B O 1
ATOM 1764 N N . GLY B 1 76 ? 5.449 2.676 -7.781 1 74.06 76 GLY B N 1
ATOM 1765 C CA . GLY B 1 76 ? 4.25 2.809 -8.602 1 74.06 76 GLY B CA 1
ATOM 1766 C C . GLY B 1 76 ? 3.846 1.513 -9.273 1 74.06 76 GLY B C 1
ATOM 1767 O O . GLY B 1 76 ? 2.986 1.512 -10.156 1 74.06 76 GLY B O 1
ATOM 1768 N N . LYS B 1 77 ? 4.469 0.503 -8.914 1 81.88 77 LYS B N 1
ATOM 1769 C CA . LYS B 1 77 ? 4.133 -0.779 -9.523 1 81.88 77 LYS B CA 1
ATOM 1770 C C . LYS B 1 77 ? 3.061 -1.508 -8.719 1 81.88 77 LYS B C 1
ATOM 1772 O O . LYS B 1 77 ? 3.135 -1.571 -7.492 1 81.88 77 LYS B O 1
ATOM 1777 N N . SER B 1 78 ? 1.996 -1.812 -9.477 1 91.81 78 SER B N 1
ATOM 1778 C CA . SER B 1 78 ? 0.976 -2.66 -8.867 1 91.81 78 SER B CA 1
ATOM 1779 C C . SER B 1 78 ? 1.096 -4.102 -9.352 1 91.81 78 SER B C 1
ATOM 1781 O O . SER B 1 78 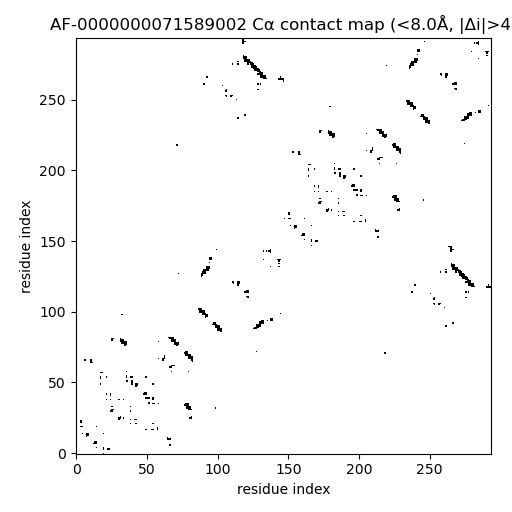? 1.307 -4.344 -10.547 1 91.81 78 SER B O 1
ATOM 1783 N N . VAL B 1 79 ? 1.068 -5 -8.383 1 94.19 79 VAL B N 1
ATOM 1784 C CA . VAL B 1 79 ? 1.074 -6.406 -8.766 1 94.19 79 VAL B CA 1
ATOM 1785 C C . VAL B 1 79 ? -0.137 -7.109 -8.156 1 94.19 79 VAL B C 1
ATOM 1787 O O . VAL B 1 79 ? -0.704 -6.641 -7.164 1 94.19 79 VAL B O 1
ATOM 1790 N N . PHE B 1 80 ? -0.524 -8.203 -8.789 1 96 80 PHE B N 1
ATOM 1791 C CA . PHE B 1 80 ? -1.717 -8.945 -8.398 1 96 80 PHE B CA 1
ATOM 1792 C C . PHE B 1 80 ? -1.36 -10.375 -8.016 1 96 80 PHE B C 1
ATOM 1794 O O . PHE B 1 80 ? -0.495 -11 -8.641 1 96 80 PHE B O 1
ATOM 1801 N N . GLU B 1 81 ? -1.978 -10.805 -7.027 1 94.75 81 GLU B N 1
ATOM 1802 C CA . GLU B 1 81 ? -1.812 -12.164 -6.523 1 94.75 81 GLU B CA 1
ATOM 1803 C C . GLU B 1 81 ? -3.16 -12.812 -6.223 1 94.75 81 GLU B C 1
ATOM 1805 O O . GLU B 1 81 ? -4.055 -12.164 -5.676 1 94.75 81 GLU B O 1
ATOM 1810 N N . LEU B 1 82 ? -3.232 -14.141 -6.602 1 94.38 82 LEU B N 1
ATOM 1811 C CA . LEU B 1 82 ? -4.449 -14.852 -6.223 1 94.38 82 LEU B CA 1
ATOM 1812 C C . LEU B 1 82 ? -4.637 -14.844 -4.711 1 94.38 82 LEU B C 1
ATOM 1814 O O . LEU B 1 82 ? -3.674 -15.023 -3.961 1 94.38 82 LEU B O 1
ATOM 1818 N N . ALA B 1 83 ? -5.895 -14.617 -4.363 1 89.81 83 ALA B N 1
ATOM 1819 C CA . ALA B 1 83 ? -6.195 -14.594 -2.934 1 89.81 83 ALA B CA 1
ATOM 1820 C C . ALA B 1 83 ? -6.027 -15.977 -2.312 1 89.81 83 ALA B C 1
ATOM 1822 O O . ALA B 1 83 ? -6.465 -16.969 -2.883 1 89.81 83 ALA B O 1
ATOM 1823 N N . THR B 1 84 ? -5.125 -16.047 -1.343 1 78.56 84 THR B N 1
ATOM 1824 C CA . THR B 1 84 ? -4.875 -17.328 -0.694 1 78.56 84 THR B CA 1
ATOM 1825 C C . THR B 1 84 ? -5.348 -17.297 0.757 1 78.56 84 THR B C 1
ATOM 1827 O O . THR B 1 84 ? -5.664 -16.234 1.293 1 78.56 84 THR B O 1
ATOM 1830 N N . GLN B 1 85 ? -5.441 -18.547 1.28 1 72.75 85 GLN B N 1
ATOM 1831 C CA . GLN B 1 85 ? -5.902 -18.719 2.654 1 72.75 85 GLN B CA 1
ATOM 1832 C C . GLN B 1 85 ? -4.793 -18.375 3.65 1 72.75 85 GLN B C 1
ATOM 1834 O O . GLN B 1 85 ? -5.07 -17.984 4.781 1 72.75 85 GLN B O 1
ATOM 1839 N N . HIS B 1 86 ? -3.564 -18.5 3.123 1 86.31 86 HIS B N 1
ATOM 1840 C CA . HIS B 1 86 ? -2.494 -18.297 4.09 1 86.31 86 HIS B CA 1
ATOM 1841 C C . HIS B 1 86 ? -1.944 -16.875 4.012 1 86.31 86 HIS B C 1
ATOM 1843 O O . HIS B 1 86 ? -1.61 -16.391 2.928 1 86.31 86 HIS B O 1
ATOM 1849 N N . HIS B 1 87 ? -1.97 -16.281 5.137 1 90.25 87 HIS B N 1
ATOM 1850 C CA . HIS B 1 87 ? -1.444 -14.914 5.219 1 90.25 87 HIS B CA 1
ATOM 1851 C C . HIS B 1 87 ? 0.079 -14.906 5.145 1 90.25 87 HIS B C 1
ATOM 1853 O O . HIS B 1 87 ? 0.736 -15.766 5.738 1 90.25 87 HIS B O 1
ATOM 1859 N N . HIS B 1 88 ? 0.643 -14.047 4.375 1 95.62 88 HIS B N 1
ATOM 1860 C CA . HIS B 1 88 ? 2.078 -13.789 4.332 1 95.62 88 HIS B CA 1
ATOM 1861 C C . HIS B 1 88 ? 2.367 -12.328 3.996 1 95.62 88 HIS B C 1
ATOM 1863 O O . HIS B 1 88 ? 1.484 -11.609 3.523 1 95.62 88 HIS B O 1
ATOM 1869 N N . ASP B 1 89 ? 3.592 -11.969 4.375 1 97.12 89 ASP B N 1
ATOM 1870 C CA . ASP B 1 89 ? 4.082 -10.633 4.035 1 97.12 89 ASP B CA 1
ATOM 1871 C C . ASP B 1 89 ? 5.098 -10.695 2.898 1 97.12 89 ASP B C 1
ATOM 1873 O O . ASP B 1 89 ? 5.438 -11.781 2.422 1 97.12 89 ASP B O 1
ATOM 1877 N N . HIS B 1 90 ? 5.496 -9.484 2.438 1 97.12 90 HIS B N 1
ATOM 1878 C CA . HIS B 1 90 ? 6.305 -9.453 1.224 1 97.12 90 HIS B CA 1
ATOM 1879 C C . HIS B 1 90 ? 7.617 -8.719 1.456 1 97.12 90 HIS B C 1
ATOM 1881 O O . HIS B 1 90 ? 7.633 -7.648 2.074 1 97.12 90 HIS B O 1
ATOM 1887 N N . LEU B 1 91 ? 8.711 -9.297 1.013 1 97.94 91 LEU B N 1
ATOM 1888 C CA . LEU B 1 91 ? 10.039 -8.695 0.876 1 97.94 91 LEU B CA 1
ATOM 1889 C C . LEU B 1 91 ? 10.445 -8.602 -0.59 1 97.94 91 LEU B C 1
ATOM 1891 O O . LEU B 1 91 ? 10.398 -9.602 -1.315 1 97.94 91 LEU B O 1
ATOM 1895 N N . VAL B 1 92 ? 10.812 -7.406 -0.995 1 96.56 92 VAL B N 1
ATOM 1896 C CA . VAL B 1 92 ? 11.133 -7.184 -2.4 1 96.56 92 VAL B CA 1
ATOM 1897 C C . VAL B 1 92 ? 12.609 -6.812 -2.541 1 96.56 92 VAL B C 1
ATOM 1899 O O . VAL B 1 92 ? 13.078 -5.855 -1.918 1 96.56 92 VAL B O 1
ATOM 1902 N N . CYS B 1 93 ? 13.297 -7.477 -3.357 1 96.81 93 CYS B N 1
ATOM 1903 C CA . CYS B 1 93 ? 14.648 -7.07 -3.734 1 96.81 93 CYS B CA 1
ATOM 1904 C C . CYS B 1 93 ? 14.617 -6.012 -4.832 1 96.81 93 CYS B C 1
ATOM 1906 O O . CYS B 1 93 ? 14.133 -6.277 -5.938 1 96.81 93 CYS B O 1
ATOM 1908 N N . LEU B 1 94 ? 15.219 -4.965 -4.625 1 94.81 94 LEU B N 1
ATOM 1909 C CA . LEU B 1 94 ? 15.141 -3.838 -5.547 1 94.81 94 LEU B CA 1
ATOM 1910 C C . LEU B 1 94 ? 16.156 -3.992 -6.68 1 94.81 94 LEU B C 1
ATOM 1912 O O . LEU B 1 94 ? 16.078 -3.287 -7.688 1 94.81 94 LEU B O 1
ATOM 1916 N N . ASP B 1 95 ? 17 -4.895 -6.551 1 95.19 95 ASP B N 1
ATOM 1917 C CA . ASP B 1 95 ? 18.016 -5.117 -7.578 1 95.19 95 ASP B CA 1
ATOM 1918 C C . ASP B 1 95 ? 17.484 -6.027 -8.688 1 95.19 95 ASP B C 1
ATOM 1920 O O . ASP B 1 95 ? 17.703 -5.766 -9.867 1 95.19 95 ASP B O 1
ATOM 1924 N N . CYS B 1 96 ? 16.812 -7.062 -8.359 1 93.81 96 CYS B N 1
ATOM 1925 C CA . CYS B 1 96 ? 16.391 -8.031 -9.367 1 93.81 96 CYS B CA 1
ATOM 1926 C C . CYS B 1 96 ? 14.867 -8.078 -9.484 1 93.81 96 CYS B C 1
ATOM 1928 O O . CYS B 1 96 ? 14.328 -8.664 -10.422 1 93.81 96 CYS B O 1
ATOM 1930 N N . GLY B 1 97 ? 14.164 -7.543 -8.469 1 90.94 97 GLY B N 1
ATOM 1931 C CA . GLY B 1 97 ? 12.711 -7.461 -8.547 1 90.94 97 GLY B CA 1
ATOM 1932 C C . GLY B 1 97 ? 12.016 -8.664 -7.938 1 90.94 97 GLY B C 1
ATOM 1933 O O . GLY B 1 97 ? 10.781 -8.711 -7.891 1 90.94 97 GLY B O 1
ATOM 1934 N N . LYS B 1 98 ? 12.742 -9.578 -7.367 1 92.94 98 LYS B N 1
ATOM 1935 C CA . LYS B 1 98 ? 12.141 -10.773 -6.781 1 92.94 98 LYS B CA 1
ATOM 1936 C C . LYS B 1 98 ? 11.305 -10.422 -5.559 1 92.94 98 LYS B C 1
ATOM 1938 O O . LYS B 1 98 ? 11.711 -9.617 -4.723 1 92.94 98 LYS B O 1
ATOM 1943 N N . VAL B 1 99 ? 10.141 -11.039 -5.52 1 94.25 99 VAL B N 1
ATOM 1944 C CA . VAL B 1 99 ? 9.258 -10.906 -4.367 1 94.25 99 VAL B CA 1
ATOM 1945 C C . VAL B 1 99 ? 9.336 -12.164 -3.506 1 94.25 99 VAL B C 1
ATOM 1947 O O . VAL B 1 99 ? 9.062 -13.266 -3.982 1 94.25 99 VAL B O 1
ATOM 1950 N N . ILE B 1 100 ? 9.703 -12.008 -2.271 1 95.44 100 ILE B N 1
ATOM 1951 C CA . ILE B 1 100 ? 9.844 -13.117 -1.33 1 95.44 100 ILE B CA 1
ATOM 1952 C C . ILE B 1 100 ? 8.711 -13.078 -0.31 1 95.44 100 ILE B C 1
ATOM 1954 O O . ILE B 1 100 ? 8.438 -12.031 0.285 1 95.44 100 ILE B O 1
ATOM 1958 N N . GLU B 1 101 ? 8.102 -14.25 -0.089 1 95.31 101 GLU B N 1
ATOM 1959 C CA . GLU B 1 101 ? 7.062 -14.359 0.926 1 95.31 101 GLU B CA 1
ATOM 1960 C C . GLU B 1 101 ? 7.645 -14.781 2.271 1 95.31 101 GLU B C 1
ATOM 1962 O O . GLU B 1 101 ? 8.547 -15.617 2.328 1 95.31 101 GLU B O 1
ATOM 1967 N N . PHE B 1 102 ? 7.133 -14.133 3.316 1 97.06 102 PHE B N 1
ATOM 1968 C CA . PHE B 1 102 ? 7.574 -14.531 4.648 1 97.06 102 PHE B CA 1
ATOM 1969 C C . PHE B 1 102 ? 6.465 -14.312 5.672 1 97.06 102 PHE B C 1
ATOM 1971 O O . PHE B 1 102 ? 5.469 -13.641 5.383 1 97.06 102 PHE B O 1
ATOM 1978 N N . SER B 1 103 ? 6.613 -14.969 6.773 1 96.19 103 SER B N 1
ATOM 1979 C CA . SER B 1 103 ? 5.797 -14.75 7.961 1 96.19 103 SER B CA 1
ATOM 1980 C C . SER B 1 103 ? 6.648 -14.75 9.227 1 96.19 103 SER B C 1
ATOM 1982 O O . SER B 1 103 ? 7.566 -15.562 9.359 1 96.19 103 SER B O 1
ATOM 1984 N N . ASP B 1 104 ? 6.395 -13.773 10.086 1 97.75 104 ASP B N 1
ATOM 1985 C CA . ASP B 1 104 ? 7.148 -13.672 11.336 1 97.75 104 ASP B CA 1
ATOM 1986 C C . ASP B 1 104 ? 6.215 -13.5 12.531 1 97.75 104 ASP B C 1
ATOM 1988 O O . ASP B 1 104 ? 5.555 -12.469 12.672 1 97.75 104 ASP B O 1
ATOM 1992 N N . GLU B 1 105 ? 6.262 -14.43 13.383 1 97.38 105 GLU B N 1
ATOM 1993 C CA . GLU B 1 105 ? 5.312 -14.461 14.492 1 97.38 105 GLU B CA 1
ATOM 1994 C C . GLU B 1 105 ? 5.555 -13.305 15.453 1 97.38 105 GLU B C 1
ATOM 1996 O O . GLU B 1 105 ? 4.609 -12.766 16.031 1 97.38 105 GLU B O 1
ATOM 2001 N N . THR B 1 106 ? 6.742 -12.992 15.664 1 98.25 106 THR B N 1
ATOM 2002 C CA . THR B 1 106 ? 7.062 -11.875 16.547 1 98.25 106 THR B CA 1
ATOM 2003 C C . THR B 1 106 ? 6.449 -10.578 16.031 1 98.25 106 THR B C 1
ATOM 2005 O O . THR B 1 106 ? 5.852 -9.82 16.781 1 98.25 106 THR B O 1
ATOM 2008 N N . ILE B 1 107 ? 6.59 -10.352 14.766 1 98.12 107 ILE B N 1
ATOM 2009 C CA . ILE B 1 107 ? 6.012 -9.156 14.148 1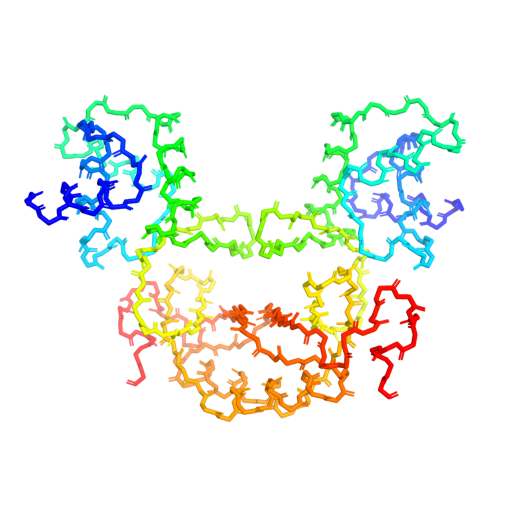 98.12 107 ILE B CA 1
ATOM 2010 C C . ILE B 1 107 ? 4.492 -9.188 14.297 1 98.12 107 ILE B C 1
ATOM 2012 O O . ILE B 1 107 ? 3.875 -8.188 14.664 1 98.12 107 ILE B O 1
ATOM 2016 N N . GLU B 1 108 ? 3.924 -10.336 14.062 1 97.94 108 GLU B N 1
ATOM 2017 C CA . GLU B 1 108 ? 2.475 -10.484 14.148 1 97.94 108 GLU B CA 1
ATOM 2018 C C . GLU B 1 108 ? 1.973 -10.148 15.555 1 97.94 108 GLU B C 1
ATOM 2020 O O . GLU B 1 108 ? 0.996 -9.406 15.703 1 97.94 108 GLU B O 1
ATOM 2025 N N . GLN B 1 109 ? 2.645 -10.641 16.453 1 98.25 109 GLN B N 1
ATOM 2026 C CA . GLN B 1 109 ? 2.244 -10.414 17.844 1 98.25 109 GLN B CA 1
ATOM 2027 C C . GLN B 1 109 ? 2.377 -8.938 18.219 1 98.25 109 GLN B C 1
ATOM 2029 O O . GLN B 1 109 ? 1.491 -8.375 18.859 1 98.25 109 GLN B O 1
ATOM 2034 N N . ARG B 1 110 ? 3.455 -8.383 17.828 1 98.31 110 ARG B N 1
ATOM 2035 C CA . ARG B 1 110 ? 3.695 -6.977 18.156 1 98.31 110 ARG B CA 1
ATOM 2036 C C . ARG B 1 110 ? 2.656 -6.078 17.484 1 98.31 110 ARG B C 1
ATOM 2038 O O . ARG B 1 110 ? 2.225 -5.082 18.078 1 98.31 110 ARG B O 1
ATOM 2045 N N . GLN B 1 111 ? 2.26 -6.402 16.266 1 98.5 111 GLN B N 1
ATOM 2046 C CA . GLN B 1 111 ? 1.233 -5.633 15.57 1 98.5 111 GLN B CA 1
ATOM 2047 C C . GLN B 1 111 ? -0.074 -5.625 16.359 1 98.5 111 GLN B C 1
ATOM 2049 O O . GLN B 1 111 ? -0.722 -4.582 16.484 1 98.5 111 GLN B O 1
ATOM 2054 N N . LYS B 1 112 ? -0.419 -6.727 16.859 1 98.38 112 LYS B N 1
ATOM 2055 C CA . LYS B 1 112 ? -1.634 -6.832 17.656 1 98.38 112 LYS B CA 1
ATOM 2056 C C . LYS B 1 112 ? -1.542 -5.969 18.906 1 98.38 112 LYS B C 1
ATOM 2058 O O . LYS B 1 112 ? -2.492 -5.262 19.266 1 98.38 112 LYS B O 1
ATOM 2063 N N . GLN B 1 113 ? -0.431 -6.023 19.516 1 98.44 113 GLN B N 1
ATOM 2064 C CA . GLN B 1 113 ? -0.223 -5.262 20.75 1 98.44 113 GLN B CA 1
ATOM 2065 C C . GLN B 1 113 ? -0.276 -3.76 20.469 1 98.44 113 GLN B C 1
ATOM 2067 O O . GLN B 1 113 ? -0.868 -3.006 21.25 1 98.44 113 GLN B O 1
ATOM 2072 N N . VAL B 1 114 ? 0.352 -3.371 19.453 1 98.19 114 VAL B N 1
ATOM 2073 C CA . VAL B 1 114 ? 0.336 -1.962 19.078 1 98.19 114 VAL B CA 1
ATOM 2074 C C . VAL B 1 114 ? -1.103 -1.505 18.844 1 98.19 114 VAL B C 1
ATOM 2076 O O . VAL B 1 114 ? -1.519 -0.461 19.344 1 98.19 114 VAL B O 1
ATOM 2079 N N . ALA B 1 115 ? -1.883 -2.268 18.062 1 98.56 115 ALA B N 1
ATOM 2080 C CA . ALA B 1 115 ? -3.27 -1.912 17.781 1 98.56 115 ALA B CA 1
ATOM 2081 C C . ALA B 1 115 ? -4.082 -1.791 19.062 1 98.56 115 ALA B C 1
ATOM 2083 O O . ALA B 1 115 ? -4.84 -0.833 19.25 1 98.56 115 ALA B O 1
ATOM 2084 N N . GLU B 1 116 ? -3.865 -2.699 19.922 1 98 116 GLU B N 1
ATOM 2085 C CA . GLU B 1 116 ? -4.605 -2.719 21.188 1 98 116 GLU B CA 1
ATOM 2086 C C . GLU B 1 116 ? -4.293 -1.484 22.031 1 98 116 GLU B C 1
ATOM 2088 O O . GLU B 1 116 ? -5.176 -0.946 22.703 1 98 116 GLU B O 1
ATOM 2093 N N . LYS B 1 117 ? -3.053 -1.061 21.969 1 97.81 117 LYS B N 1
ATOM 2094 C CA . LYS B 1 117 ? -2.631 0.129 22.703 1 97.81 117 LYS B CA 1
ATOM 2095 C C . LYS B 1 117 ? -3.469 1.343 22.312 1 97.81 117 LYS B C 1
ATOM 2097 O O . LYS B 1 117 ? -3.684 2.246 23.125 1 97.81 117 LYS B O 1
ATOM 2102 N N . TYR B 1 118 ? -4.008 1.343 21.125 1 97.62 118 TYR B N 1
ATOM 2103 C CA . TYR B 1 118 ? -4.758 2.488 20.625 1 97.62 118 TYR B CA 1
ATOM 2104 C C . TYR B 1 118 ? -6.246 2.168 20.547 1 97.62 118 TYR B C 1
ATOM 2106 O O . TYR B 1 118 ? -6.988 2.824 19.812 1 97.62 118 TYR B O 1
ATOM 2114 N N . ASN B 1 119 ? -6.613 1.096 21.203 1 97.88 119 ASN B N 1
ATOM 2115 C CA . ASN B 1 119 ? -8.016 0.714 21.281 1 97.88 119 ASN B CA 1
ATOM 2116 C C . ASN B 1 119 ? -8.562 0.276 19.922 1 97.88 119 ASN B C 1
ATOM 2118 O O . ASN B 1 119 ? -9.664 0.66 19.531 1 97.88 119 ASN B O 1
ATOM 2122 N N . VAL B 1 120 ? -7.781 -0.447 19.234 1 98.12 120 VAL B N 1
ATOM 2123 C CA . VAL B 1 120 ? -8.18 -1.002 17.938 1 98.12 120 VAL B CA 1
ATOM 2124 C C . VAL B 1 120 ? -7.949 -2.512 17.938 1 98.12 120 VAL B C 1
ATOM 2126 O O . VAL B 1 120 ? -6.863 -2.984 18.281 1 98.12 120 VAL B O 1
ATOM 2129 N N . ARG B 1 121 ? -8.961 -3.299 17.672 1 98.5 121 ARG B N 1
ATOM 2130 C CA . ARG B 1 121 ? -8.805 -4.727 17.406 1 98.5 121 ARG B CA 1
ATOM 2131 C C . ARG B 1 121 ? -8.328 -4.973 15.977 1 98.5 121 ARG B C 1
ATOM 2133 O O . ARG B 1 121 ? -9.062 -4.723 15.023 1 98.5 121 ARG B O 1
ATOM 2140 N N . LEU B 1 122 ? -7.152 -5.484 15.891 1 98.25 122 LEU B N 1
ATOM 2141 C CA . LEU B 1 122 ? -6.527 -5.695 14.586 1 98.25 122 LEU B CA 1
ATOM 2142 C C . LEU B 1 122 ? -7.289 -6.738 13.781 1 98.25 122 LEU B C 1
ATOM 2144 O O . LEU B 1 122 ? -7.633 -7.805 14.305 1 98.25 122 LEU B O 1
ATOM 2148 N N . THR B 1 123 ? -7.574 -6.465 12.547 1 96.38 123 THR B N 1
ATOM 2149 C CA . THR B 1 123 ? -8.273 -7.426 11.695 1 96.38 123 THR B CA 1
ATOM 2150 C C . THR B 1 123 ? -7.441 -7.758 10.461 1 96.38 123 THR B C 1
ATOM 2152 O O . THR B 1 123 ? -7.574 -8.844 9.891 1 96.38 123 THR B O 1
ATOM 2155 N N . ASN B 1 124 ? -6.645 -6.871 9.961 1 94.44 124 ASN B N 1
ATOM 2156 C CA . ASN B 1 124 ? -5.82 -7.059 8.773 1 94.44 124 ASN B CA 1
ATOM 2157 C C . ASN B 1 124 ? -4.582 -6.168 8.805 1 94.44 124 ASN B C 1
ATOM 2159 O O . ASN B 1 124 ? -4.477 -5.273 9.641 1 94.44 124 ASN B O 1
ATOM 2163 N N . HIS B 1 125 ? -3.604 -6.473 7.938 1 96.56 125 HIS B N 1
ATOM 2164 C CA . HIS B 1 125 ? -2.438 -5.605 7.789 1 96.56 125 HIS B CA 1
ATOM 2165 C C . HIS B 1 125 ? -1.761 -5.824 6.441 1 96.56 125 HIS B C 1
ATOM 2167 O O . HIS B 1 125 ? -2.008 -6.828 5.773 1 96.56 125 HIS B O 1
ATOM 2173 N N . SER B 1 126 ? -0.969 -4.902 6.059 1 95.19 126 SER B N 1
ATOM 2174 C CA . SER B 1 126 ? -0.059 -4.996 4.922 1 95.19 126 SER B CA 1
ATOM 2175 C C . SER B 1 126 ? 1.364 -4.621 5.324 1 95.19 126 SER B C 1
ATOM 2177 O O . SER B 1 126 ? 1.591 -3.566 5.918 1 95.19 126 SER B O 1
ATOM 2179 N N . LEU B 1 127 ? 2.252 -5.504 5.035 1 97.44 127 LEU B N 1
ATOM 2180 C CA . LEU B 1 127 ? 3.66 -5.254 5.312 1 97.44 127 LEU B CA 1
ATOM 2181 C C . LEU B 1 127 ? 4.52 -5.539 4.086 1 97.44 127 LEU B C 1
ATOM 2183 O O . LEU B 1 127 ? 4.527 -6.66 3.576 1 97.44 127 LEU B O 1
ATOM 2187 N N . TYR B 1 128 ? 5.207 -4.496 3.641 1 96.94 128 TYR B N 1
ATOM 2188 C CA . TYR B 1 128 ? 6.137 -4.602 2.521 1 96.94 128 TYR B CA 1
ATOM 2189 C C . TYR B 1 128 ? 7.539 -4.168 2.938 1 96.94 128 TYR B C 1
ATOM 2191 O O . TYR B 1 128 ? 7.734 -3.053 3.424 1 96.94 128 TYR B O 1
ATOM 2199 N N . LEU B 1 129 ? 8.469 -5.047 2.732 1 98.06 129 LEU B N 1
ATOM 2200 C CA . LEU B 1 129 ? 9.883 -4.758 2.971 1 98.06 129 LEU B CA 1
ATOM 2201 C C . LEU B 1 129 ? 10.633 -4.602 1.654 1 98.06 129 LEU B C 1
ATOM 2203 O O . LEU B 1 129 ? 10.391 -5.348 0.703 1 98.06 129 LEU B O 1
ATOM 2207 N N . TYR B 1 130 ? 11.547 -3.607 1.636 1 97.38 130 TYR B N 1
ATOM 2208 C CA . TYR B 1 130 ? 12.344 -3.348 0.441 1 97.38 130 TYR B CA 1
ATOM 2209 C C . TYR B 1 130 ? 13.828 -3.262 0.78 1 97.38 130 TYR B C 1
ATOM 2211 O O . TYR B 1 130 ? 14.211 -2.654 1.783 1 97.38 130 TYR B O 1
ATOM 2219 N N . GLY B 1 131 ? 14.633 -3.82 -0.107 1 97.5 131 GLY B N 1
ATOM 2220 C CA . GLY B 1 131 ? 16.062 -3.705 0.102 1 97.5 131 GLY B CA 1
ATOM 2221 C C . GLY B 1 131 ? 16.875 -4.152 -1.097 1 97.5 131 GLY B C 1
ATOM 2222 O O . GLY B 1 131 ? 16.328 -4.391 -2.174 1 97.5 131 GLY B O 1
ATOM 2223 N N . HIS B 1 132 ? 18.203 -4.148 -0.856 1 97.81 132 HIS B N 1
ATOM 2224 C CA . HIS B 1 132 ? 19.141 -4.516 -1.905 1 97.81 132 HIS B CA 1
ATOM 2225 C C . HIS B 1 132 ? 19.875 -5.812 -1.562 1 97.81 132 HIS B C 1
ATOM 2227 O O . HIS B 1 132 ? 20.109 -6.105 -0.388 1 97.81 132 HIS B O 1
ATOM 2233 N N . CYS B 1 133 ? 20.125 -6.484 -2.602 1 98 133 CYS B N 1
ATOM 2234 C CA . CYS B 1 133 ? 20.859 -7.738 -2.438 1 98 133 CYS B CA 1
ATOM 2235 C C . CYS B 1 133 ? 22.203 -7.5 -1.747 1 98 133 CYS B C 1
ATOM 2237 O O . CYS B 1 133 ? 23 -6.688 -2.205 1 98 133 CYS B O 1
ATOM 2239 N N . ILE B 1 134 ? 22.453 -8.312 -0.713 1 97.19 134 ILE B N 1
ATOM 2240 C CA . ILE B 1 134 ? 23.672 -8.109 0.08 1 97.19 134 ILE B CA 1
ATOM 2241 C C . ILE B 1 134 ? 24.891 -8.523 -0.732 1 97.19 134 ILE B C 1
ATOM 2243 O O . ILE B 1 134 ? 25.891 -7.797 -0.788 1 97.19 134 ILE B O 1
ATOM 2247 N N . THR B 1 135 ? 24.734 -9.656 -1.419 1 95.25 135 THR B N 1
ATOM 2248 C CA . THR B 1 135 ? 25.875 -10.203 -2.137 1 95.25 135 THR B CA 1
ATOM 2249 C C . THR B 1 135 ? 25.984 -9.578 -3.525 1 95.25 135 THR B C 1
ATOM 2251 O O . THR B 1 135 ? 27.031 -9.68 -4.172 1 95.25 135 THR B O 1
ATOM 2254 N N . GLY B 1 136 ? 24.938 -9.047 -4.086 1 93.94 136 GLY B N 1
ATOM 2255 C CA . GLY B 1 136 ? 24.953 -8.328 -5.348 1 93.94 136 GLY B CA 1
ATOM 2256 C C . GLY B 1 136 ? 24.906 -9.234 -6.559 1 93.94 136 GLY B C 1
ATOM 2257 O O . GLY B 1 136 ? 25.141 -8.797 -7.684 1 93.94 136 GLY B O 1
ATOM 2258 N N . ASP B 1 137 ? 24.547 -10.477 -6.359 1 93 137 ASP B N 1
ATOM 2259 C CA . ASP B 1 137 ? 24.609 -11.438 -7.457 1 93 137 ASP B CA 1
ATOM 2260 C C . ASP B 1 137 ? 23.203 -11.953 -7.805 1 93 137 ASP B C 1
ATOM 2262 O O . ASP B 1 137 ? 23.078 -12.953 -8.516 1 93 137 ASP B O 1
ATOM 2266 N N . CYS B 1 138 ? 22.203 -11.297 -7.426 1 93.62 138 CYS B N 1
ATOM 2267 C CA . CYS B 1 138 ? 20.859 -11.836 -7.523 1 93.62 138 CYS B CA 1
ATOM 2268 C C . CYS B 1 138 ? 20.344 -11.758 -8.953 1 93.62 138 CYS B C 1
ATOM 2270 O O . CYS B 1 138 ? 19.438 -12.5 -9.336 1 93.62 138 CYS B O 1
ATOM 2272 N N . ALA B 1 139 ? 21.016 -10.992 -9.719 1 91.31 139 ALA B N 1
ATOM 2273 C CA . ALA B 1 139 ? 20.562 -10.906 -11.109 1 91.31 139 ALA B CA 1
ATOM 2274 C C . ALA B 1 139 ? 20.875 -12.195 -11.867 1 91.31 139 ALA B C 1
ATOM 2276 O O . ALA B 1 139 ? 20.125 -12.586 -12.766 1 91.31 139 ALA B O 1
ATOM 2277 N N . ASP B 1 140 ? 21.844 -12.898 -11.406 1 91.81 140 ASP B N 1
ATOM 2278 C CA . ASP B 1 140 ? 22.266 -14.094 -12.125 1 91.81 140 ASP B CA 1
ATOM 2279 C C . ASP B 1 140 ? 22.203 -15.328 -11.227 1 91.81 140 ASP B C 1
ATOM 2281 O O . ASP B 1 140 ? 22.75 -16.375 -11.57 1 91.81 140 ASP B O 1
ATOM 2285 N N . ASN B 1 141 ? 21.766 -15.148 -10.109 1 92.38 141 ASN B N 1
ATOM 2286 C CA . ASN B 1 141 ? 21.656 -16.234 -9.133 1 92.38 141 ASN B CA 1
ATOM 2287 C C . ASN B 1 141 ? 20.234 -16.359 -8.602 1 92.38 141 ASN B C 1
ATOM 2289 O O . ASN B 1 141 ? 19.844 -15.656 -7.672 1 92.38 141 ASN B O 1
ATOM 2293 N N . ASP B 1 142 ? 19.5 -17.312 -9.016 1 88.62 142 ASP B N 1
ATOM 2294 C CA . ASP B 1 142 ? 18.094 -17.484 -8.664 1 88.62 142 ASP B CA 1
ATOM 2295 C C . ASP B 1 142 ? 17.938 -17.891 -7.199 1 88.62 142 ASP B C 1
ATOM 2297 O O . ASP B 1 142 ? 16.859 -17.766 -6.629 1 88.62 142 ASP B O 1
ATOM 2301 N N . ASP B 1 143 ? 19.031 -18.312 -6.664 1 92.81 143 ASP B N 1
ATOM 2302 C CA . ASP B 1 143 ? 18.984 -18.797 -5.289 1 92.81 143 ASP B CA 1
ATOM 2303 C C . ASP B 1 143 ? 19.5 -17.75 -4.309 1 92.81 143 ASP B C 1
ATOM 2305 O O . ASP B 1 143 ? 19.641 -18.016 -3.117 1 92.81 143 ASP B O 1
ATOM 2309 N N . ALA B 1 144 ? 19.719 -16.594 -4.832 1 93.38 144 ALA B N 1
ATOM 2310 C CA . ALA B 1 144 ? 20.375 -15.562 -4.039 1 93.38 144 ALA B CA 1
ATOM 2311 C C . ALA B 1 144 ? 19.562 -15.203 -2.809 1 93.38 144 ALA B C 1
ATOM 2313 O O . ALA B 1 144 ? 20.109 -14.781 -1.787 1 93.38 144 ALA B O 1
ATOM 2314 N N . HIS B 1 145 ? 18.219 -15.43 -2.873 1 95.5 145 HIS B N 1
ATOM 2315 C CA . HIS B 1 145 ? 17.359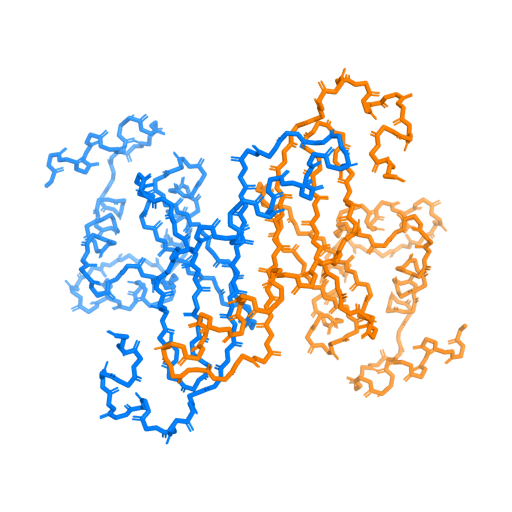 -14.969 -1.793 1 95.5 145 HIS B CA 1
ATOM 2316 C C . HIS B 1 145 ? 16.641 -16.141 -1.119 1 95.5 145 HIS B C 1
ATOM 2318 O O . HIS B 1 145 ? 15.586 -15.953 -0.511 1 95.5 145 HIS B O 1
ATOM 2324 N N . ASN B 1 146 ? 17.172 -17.281 -1.288 1 92.25 146 ASN B N 1
ATOM 2325 C CA . ASN B 1 146 ? 16.656 -18.438 -0.575 1 92.25 146 ASN B CA 1
ATOM 2326 C C . ASN B 1 146 ? 17.172 -18.484 0.864 1 92.25 146 ASN B C 1
ATOM 2328 O O . ASN B 1 146 ? 18.344 -18.234 1.121 1 92.25 146 ASN B O 1
ATOM 2332 N N . ALA B 1 147 ? 16.312 -18.625 1.687 1 83.06 147 ALA B N 1
ATOM 2333 C CA . ALA B 1 147 ? 16.703 -18.766 3.086 1 83.06 147 ALA B CA 1
ATOM 2334 C C . ALA B 1 147 ? 16.984 -20.219 3.445 1 83.06 147 ALA B C 1
ATOM 2336 O O . ALA B 1 147 ? 16.422 -21.125 2.838 1 83.06 147 ALA B O 1
#

Radius of gyration: 21.11 Å; Cα contacts (8 Å, |Δi|>4): 439; chains: 2; bounding box: 47×58×52 Å

Nearest PDB structures (foldseek):
  2w57-assembly1_B  TM=9.611E-01  e=2.050E-22  Vibrio cholerae
  8j6w-assembly1_A-2  TM=7.955E-01  e=8.127E-22  Escherichia coli K-12
  1mzb-assembly1_A  TM=8.692E-01  e=9.732E-18  Pseudomonas aeruginosa
  6h1c-assembly1_B-2  TM=8.486E-01  e=2.091E-16  Pseudomonas aeruginosa PAO1
  5nbc-assembly1_D  TM=9.474E-01  e=1.241E-13  Francisella tularensis

Secondary structure (DSSP, 8-state):
-HHHHHHHHHTT----HHHHHHHHHHTSGGGSSB-HHHHHHHHHHTT----HHHHHHHHHHHHHHTSEEEEEETTTEEEEEE--SS--EEEEETTT--EEEE--HHHHHHHHHHHHHTTEEEEEEEEEEEEEESSS-TTT-TTTT--/-HHHHHHHHHTT----HHHHHHHHHHTSGGGSSB-HHHHHHHHHHTT----HHHHHHHHHHHHHHTSEEEEEETTTEEEEEE--SS--EEEEETTT--EEEE--HHHHHHHHHHHHHTTEEEEEEEEEEEEEESSS-TTT-TTTT--

Solvent-accessible surface area (backbone atoms only — not comparable to full-atom values): 16505 Å² total; per-residue (Å²): 107,71,64,57,51,50,52,33,50,75,50,72,40,79,86,43,68,69,58,52,53,52,51,53,53,44,68,36,83,90,31,46,74,32,30,63,68,58,48,41,51,52,39,46,74,74,69,45,91,69,53,64,71,55,49,49,51,50,51,50,51,32,35,76,53,56,53,26,43,74,42,79,44,84,91,78,43,52,31,35,25,66,56,67,92,71,84,66,36,41,36,34,32,71,74,65,63,52,74,42,78,44,81,56,68,68,50,55,52,50,51,45,52,54,30,47,55,29,38,22,47,64,74,51,70,47,48,40,37,32,20,37,49,65,86,66,49,49,81,82,29,92,63,51,55,58,109,108,70,66,56,51,51,53,33,49,74,50,72,39,81,89,42,68,70,58,51,51,51,53,54,53,44,68,36,83,91,30,47,74,31,31,62,67,56,48,40,51,52,39,46,74,75,70,46,91,68,52,63,70,56,49,49,50,48,52,51,52,32,35,76,53,55,54,25,43,75,41,78,45,87,91,78,42,53,30,34,25,67,56,66,93,70,86,66,35,43,36,34,32,72,74,64,62,50,76,43,78,45,78,53,69,68,48,54,52,50,52,45,51,56,32,46,57,28,37,21,45,64,74,50,71,46,48,41,38,32,20,38,50,64,84,68,50,48,80,83,29,93,63,52,55,59,108